Protein AF-A0A968MMK9-F1 (afdb_monomer)

Structure (mmCIF, N/CA/C/O backbone):
data_AF-A0A968MMK9-F1
#
_entry.id   AF-A0A968MMK9-F1
#
loop_
_atom_site.group_PDB
_atom_site.id
_atom_site.type_symbol
_atom_site.label_atom_id
_atom_site.label_alt_id
_atom_site.label_comp_id
_atom_site.label_asym_id
_atom_site.label_entity_id
_atom_site.label_seq_id
_atom_site.pdbx_PDB_ins_code
_atom_site.Cartn_x
_atom_site.Cartn_y
_atom_site.Cartn_z
_atom_site.occupancy
_atom_site.B_iso_or_equiv
_atom_site.auth_seq_id
_atom_site.auth_comp_id
_atom_site.auth_asym_id
_atom_site.auth_atom_id
_atom_site.pdbx_PDB_model_num
ATOM 1 N N . ARG A 1 1 ? 10.944 -7.196 6.513 1.00 43.94 1 ARG A N 1
ATOM 2 C CA . ARG A 1 1 ? 10.781 -7.171 7.991 1.00 43.9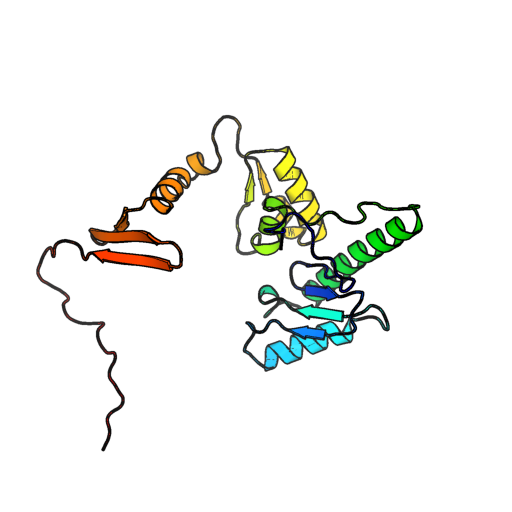4 1 ARG A CA 1
ATOM 3 C C . ARG A 1 1 ? 12.040 -6.543 8.563 1.00 43.94 1 ARG A C 1
ATOM 5 O O . ARG A 1 1 ? 13.108 -7.020 8.197 1.00 43.94 1 ARG A O 1
ATOM 12 N N . LYS A 1 2 ? 11.931 -5.497 9.395 1.00 45.50 2 LYS A N 1
ATOM 13 C CA . LYS A 1 2 ? 13.091 -5.010 10.159 1.00 45.50 2 LYS A CA 1
ATOM 14 C C . LYS A 1 2 ? 13.619 -6.164 11.031 1.00 45.50 2 LYS A C 1
ATOM 16 O O . LYS A 1 2 ? 12.795 -6.941 11.523 1.00 45.50 2 LYS A O 1
ATOM 21 N N . PRO A 1 3 ? 14.940 -6.347 11.157 1.00 43.75 3 PRO A N 1
ATOM 22 C CA . PRO A 1 3 ? 15.483 -7.462 11.920 1.00 43.75 3 PRO A CA 1
ATOM 23 C C . PRO A 1 3 ? 15.120 -7.353 13.406 1.00 43.75 3 PRO A C 1
ATOM 25 O O . PRO A 1 3 ? 15.269 -6.292 13.999 1.00 43.75 3 PRO A O 1
ATOM 28 N N . LEU A 1 4 ? 14.693 -8.468 14.004 1.00 54.53 4 LEU A N 1
ATOM 29 C CA . LEU A 1 4 ? 14.630 -8.673 15.463 1.00 54.53 4 LEU A CA 1
ATOM 30 C C . LEU A 1 4 ? 16.006 -9.079 16.045 1.00 54.53 4 LEU A C 1
ATOM 32 O O . LEU A 1 4 ? 16.121 -9.420 17.214 1.00 54.53 4 LEU A O 1
ATOM 36 N N . SER A 1 5 ? 17.050 -9.082 15.213 1.00 53.91 5 SER A N 1
ATOM 37 C CA . SER A 1 5 ? 18.424 -9.490 15.518 1.00 53.91 5 SER A CA 1
ATOM 38 C C . SER A 1 5 ? 19.385 -8.522 14.824 1.00 53.91 5 SER A C 1
ATOM 40 O O . SER A 1 5 ? 19.055 -7.977 13.779 1.00 53.91 5 SER A O 1
ATOM 42 N N . THR A 1 6 ? 20.579 -8.319 15.371 1.00 60.75 6 THR A N 1
ATOM 43 C CA . THR A 1 6 ? 21.629 -7.379 14.931 1.00 60.75 6 THR A CA 1
ATOM 44 C C . THR A 1 6 ? 22.151 -7.541 13.487 1.00 60.75 6 THR A C 1
ATOM 46 O O . THR A 1 6 ? 23.068 -6.822 13.103 1.00 60.75 6 THR A O 1
ATOM 49 N N . SER A 1 7 ? 21.581 -8.424 12.655 1.00 70.19 7 SER A N 1
ATOM 50 C CA . SER A 1 7 ? 21.945 -8.589 11.237 1.00 70.19 7 SER A CA 1
ATOM 51 C C . SER A 1 7 ? 20.732 -8.523 10.299 1.00 70.19 7 SER A C 1
ATOM 53 O O . SER A 1 7 ? 19.678 -9.112 10.550 1.00 70.19 7 SER A O 1
ATOM 55 N N . ALA A 1 8 ? 20.877 -7.792 9.190 1.00 80.88 8 ALA A N 1
ATOM 56 C CA . ALA A 1 8 ? 19.843 -7.676 8.169 1.00 80.88 8 ALA A CA 1
ATOM 57 C C . ALA A 1 8 ? 19.839 -8.897 7.240 1.00 80.88 8 ALA A C 1
ATOM 59 O O . ALA A 1 8 ? 20.862 -9.265 6.667 1.00 80.88 8 ALA A O 1
ATOM 60 N N . ARG A 1 9 ? 18.666 -9.511 7.046 1.00 85.50 9 ARG A N 1
ATOM 61 C CA . ARG A 1 9 ? 18.476 -10.517 5.995 1.00 85.50 9 ARG A CA 1
ATOM 62 C C . ARG A 1 9 ? 18.358 -9.802 4.651 1.00 85.50 9 ARG A C 1
ATOM 64 O O . ARG A 1 9 ? 17.427 -9.021 4.464 1.00 85.50 9 ARG A O 1
ATOM 71 N N . VAL A 1 10 ? 19.265 -10.106 3.732 1.00 89.12 10 VAL A N 1
ATOM 72 C CA . VAL A 1 10 ? 19.302 -9.535 2.378 1.00 89.12 10 VAL A CA 1
ATOM 73 C C . VAL A 1 10 ? 18.772 -10.524 1.338 1.00 89.12 10 VAL A C 1
ATOM 75 O O . VAL A 1 10 ? 18.771 -11.736 1.561 1.00 89.12 10 VAL A O 1
ATOM 78 N N . THR A 1 11 ? 18.286 -10.010 0.208 1.00 92.00 11 THR A N 1
ATOM 79 C CA . THR A 1 11 ? 17.832 -10.810 -0.935 1.00 92.00 11 THR A CA 1
ATOM 80 C C . THR A 1 11 ? 18.064 -10.056 -2.242 1.00 92.00 11 THR A C 1
ATOM 82 O O . THR A 1 11 ? 17.931 -8.837 -2.275 1.00 92.00 11 THR A O 1
ATOM 85 N N . ASN A 1 12 ? 18.358 -10.794 -3.315 1.00 91.50 12 ASN A N 1
ATOM 86 C CA . ASN A 1 12 ? 18.434 -10.258 -4.680 1.00 91.50 12 ASN A CA 1
ATOM 87 C C . ASN A 1 12 ? 17.066 -10.303 -5.394 1.00 91.50 12 ASN A C 1
ATOM 89 O O . ASN A 1 12 ? 16.935 -9.868 -6.537 1.00 91.50 12 ASN A O 1
ATOM 93 N N . TYR A 1 13 ? 16.034 -10.836 -4.730 1.00 93.25 13 TYR A N 1
ATOM 94 C CA . TYR A 1 13 ? 14.652 -10.800 -5.200 1.00 93.25 13 TYR A CA 1
ATOM 95 C C . TYR A 1 13 ? 14.016 -9.476 -4.778 1.00 93.25 13 TYR A C 1
ATOM 97 O O . TYR A 1 13 ? 13.426 -9.366 -3.701 1.00 93.25 13 TYR A O 1
ATOM 105 N N . VAL A 1 14 ? 14.199 -8.452 -5.611 1.00 94.00 14 VAL A N 1
ATOM 106 C CA . VAL A 1 14 ? 13.707 -7.100 -5.342 1.00 94.00 14 VAL A CA 1
ATOM 107 C C . VAL A 1 14 ? 12.203 -7.060 -5.575 1.00 94.00 14 VAL A C 1
ATOM 109 O O . VAL A 1 14 ? 11.691 -7.614 -6.547 1.00 94.00 14 VAL A O 1
ATOM 112 N N . THR A 1 15 ? 11.489 -6.384 -4.676 1.00 95.25 15 THR A N 1
ATOM 113 C CA . THR A 1 15 ? 10.052 -6.145 -4.807 1.00 95.25 15 THR A CA 1
ATOM 114 C C . THR A 1 15 ? 9.761 -4.671 -4.581 1.00 95.25 15 THR A C 1
ATOM 116 O O . THR A 1 15 ? 10.127 -4.142 -3.530 1.00 95.25 15 THR A O 1
ATOM 119 N N . LEU A 1 16 ? 9.064 -4.032 -5.517 1.00 94.31 16 LEU A N 1
ATOM 120 C CA . LEU A 1 16 ? 8.651 -2.636 -5.421 1.00 94.31 16 LEU A CA 1
ATOM 121 C C . LEU A 1 16 ? 7.128 -2.554 -5.265 1.00 94.31 16 LEU A C 1
ATOM 123 O O . LEU A 1 16 ? 6.390 -2.804 -6.222 1.00 94.31 16 LEU A O 1
ATOM 127 N N . PRO A 1 17 ? 6.624 -2.268 -4.053 1.00 92.12 17 PRO A N 1
ATOM 128 C CA . PRO A 1 17 ? 5.192 -2.184 -3.816 1.00 92.12 17 PRO A CA 1
ATOM 129 C C . PRO A 1 17 ? 4.621 -0.861 -4.345 1.00 92.12 17 PRO A C 1
ATOM 131 O O . PRO A 1 17 ? 4.795 0.194 -3.729 1.00 92.12 17 PRO A O 1
ATOM 134 N N . GLY A 1 18 ? 3.886 -0.945 -5.451 1.00 90.75 18 GLY A N 1
ATOM 135 C CA . GLY A 1 18 ? 2.946 0.079 -5.898 1.00 90.75 18 GLY A CA 1
ATOM 136 C C . GLY A 1 18 ? 1.658 0.038 -5.084 1.00 90.75 18 GLY A C 1
ATOM 137 O O . GLY A 1 18 ? 1.533 -0.705 -4.100 1.00 90.75 18 GLY A O 1
ATOM 138 N N . ARG A 1 19 ? 0.679 0.851 -5.469 1.00 89.19 19 ARG A N 1
ATOM 139 C CA . ARG A 1 19 ? -0.609 0.902 -4.773 1.00 89.19 19 ARG A CA 1
ATOM 140 C C . ARG A 1 19 ? -1.481 -0.311 -5.091 1.00 89.19 19 ARG A C 1
ATOM 142 O O . ARG A 1 19 ? -2.026 -0.932 -4.180 1.00 89.19 19 ARG A O 1
ATOM 149 N N . PHE A 1 20 ? -1.570 -0.671 -6.363 1.00 92.88 20 PHE A N 1
ATOM 150 C CA . PHE A 1 20 ? -2.415 -1.739 -6.889 1.00 92.88 20 PHE A CA 1
ATOM 151 C C . PHE A 1 20 ? -1.600 -2.953 -7.323 1.00 92.88 20 PHE A C 1
ATOM 153 O O . PHE A 1 20 ? -2.094 -4.078 -7.230 1.00 92.88 20 PHE A O 1
ATOM 160 N N . VAL A 1 21 ? -0.344 -2.758 -7.724 1.00 95.75 21 VAL A N 1
ATOM 161 C CA . VAL A 1 21 ? 0.560 -3.842 -8.123 1.00 95.75 21 VAL A CA 1
ATOM 162 C C . VAL A 1 21 ? 1.819 -3.889 -7.258 1.00 95.75 21 VAL A C 1
ATOM 164 O O . VAL A 1 21 ? 2.211 -2.916 -6.623 1.00 95.75 21 VAL A O 1
ATOM 167 N N . VAL A 1 22 ? 2.468 -5.047 -7.209 1.00 96.81 22 VAL A N 1
ATOM 168 C CA . VAL A 1 22 ? 3.840 -5.200 -6.709 1.00 96.81 22 VAL A CA 1
ATOM 169 C C . VAL A 1 22 ? 4.709 -5.595 -7.886 1.00 96.81 22 VAL A C 1
ATOM 171 O O . VAL A 1 22 ? 4.454 -6.630 -8.497 1.00 96.81 22 VAL A O 1
ATOM 174 N N . TYR A 1 23 ? 5.722 -4.794 -8.189 1.00 97.62 23 TYR A N 1
ATOM 175 C CA . TYR A 1 23 ? 6.664 -5.069 -9.265 1.00 97.62 23 TYR A CA 1
ATOM 176 C C . TYR A 1 23 ? 7.831 -5.924 -8.774 1.00 97.62 23 TYR A C 1
ATOM 178 O O . TYR A 1 23 ? 8.323 -5.751 -7.657 1.00 97.62 23 TYR A O 1
ATOM 186 N N . LEU A 1 24 ? 8.234 -6.878 -9.605 1.00 97.62 24 LEU A N 1
ATOM 187 C CA . LEU A 1 24 ? 9.258 -7.882 -9.356 1.00 97.62 24 LEU A CA 1
ATOM 188 C C . LEU A 1 24 ? 10.306 -7.809 -10.481 1.00 97.62 24 LEU A C 1
ATOM 190 O O . LEU A 1 24 ? 10.321 -8.682 -11.350 1.00 97.62 24 LEU A O 1
ATOM 194 N N . PRO A 1 25 ? 11.176 -6.786 -10.504 1.00 96.38 25 PRO A N 1
ATOM 195 C CA . PRO A 1 25 ? 12.098 -6.573 -11.624 1.00 96.38 25 PRO A CA 1
ATOM 196 C C . PRO A 1 25 ? 13.093 -7.726 -11.815 1.00 96.38 25 PRO A C 1
ATOM 198 O O . PRO A 1 25 ? 13.518 -8.014 -12.926 1.00 96.38 25 PRO A O 1
ATOM 201 N N . THR A 1 26 ? 13.444 -8.439 -10.739 1.00 94.81 26 THR A N 1
ATOM 202 C CA . THR A 1 26 ? 14.404 -9.555 -10.789 1.00 94.81 26 THR A CA 1
ATOM 203 C C . THR A 1 26 ? 13.743 -10.934 -10.855 1.00 94.81 26 THR A C 1
ATOM 205 O O . THR A 1 26 ? 14.423 -11.955 -10.730 1.00 94.81 26 THR A O 1
ATOM 208 N N . MET A 1 27 ? 12.418 -10.999 -11.034 1.00 94.94 27 MET A N 1
ATOM 209 C CA . MET A 1 27 ? 11.683 -12.261 -11.141 1.00 94.94 27 MET A CA 1
ATOM 210 C C . MET A 1 27 ? 10.632 -12.205 -12.245 1.00 94.94 27 MET A C 1
ATOM 212 O O . MET A 1 27 ? 9.659 -11.462 -12.161 1.00 94.94 27 MET A O 1
ATOM 216 N N . ASP A 1 28 ? 10.756 -13.093 -13.226 1.00 94.00 28 ASP A N 1
ATOM 217 C CA . ASP A 1 28 ? 9.725 -13.305 -14.237 1.00 94.00 28 ASP A CA 1
ATOM 218 C C . ASP A 1 28 ? 8.541 -14.083 -13.631 1.00 94.00 28 ASP A C 1
ATOM 220 O O . ASP A 1 28 ? 8.491 -15.315 -13.631 1.00 94.00 28 ASP A O 1
ATOM 224 N N . ARG A 1 29 ? 7.603 -13.351 -13.020 1.00 94.00 29 ARG A N 1
ATOM 225 C CA . ARG A 1 29 ? 6.400 -13.933 -12.419 1.00 94.00 29 ARG A CA 1
ATOM 226 C C . ARG A 1 29 ? 5.224 -12.970 -12.431 1.00 94.00 29 ARG A C 1
ATOM 228 O O . ARG A 1 29 ? 5.285 -11.916 -11.807 1.00 94.00 29 ARG A O 1
ATOM 235 N N . VAL A 1 30 ? 4.104 -13.405 -13.003 1.00 96.69 30 VAL A N 1
ATOM 236 C CA . VAL A 1 30 ? 2.813 -12.722 -12.850 1.00 96.69 30 VAL A CA 1
ATOM 237 C C . VAL A 1 30 ? 1.927 -13.449 -11.841 1.00 96.69 30 VAL A C 1
ATOM 239 O O . VAL A 1 30 ? 1.870 -14.682 -11.805 1.00 96.69 30 VAL A O 1
ATOM 242 N N . GLY A 1 31 ? 1.260 -12.695 -10.967 1.00 96.69 31 GLY A N 1
ATOM 243 C CA . GLY A 1 31 ? 0.412 -13.251 -9.919 1.00 96.69 31 GLY A CA 1
ATOM 244 C C . GLY A 1 31 ? -0.730 -12.338 -9.487 1.00 96.69 31 GLY A C 1
ATOM 245 O O . GLY A 1 31 ? -0.758 -11.148 -9.769 1.00 96.69 31 GLY A O 1
ATOM 246 N N . VAL A 1 32 ? -1.670 -12.913 -8.740 1.00 98.00 32 VAL A N 1
ATOM 247 C CA . VAL A 1 32 ? -2.802 -12.195 -8.141 1.00 98.00 32 VAL A CA 1
ATOM 248 C C . VAL A 1 32 ? -2.902 -12.577 -6.669 1.00 98.00 32 VAL A C 1
ATOM 250 O O . VAL A 1 32 ? -2.780 -13.761 -6.324 1.00 98.00 32 VAL A O 1
ATOM 253 N N . SER A 1 33 ? -3.119 -11.581 -5.803 1.00 96.94 33 SER A N 1
ATOM 254 C CA . SER A 1 33 ? -3.313 -11.732 -4.357 1.00 96.94 33 SER A CA 1
ATOM 255 C C . SER A 1 33 ? -4.236 -12.903 -4.038 1.00 96.94 33 SER A C 1
ATOM 257 O O . SER A 1 33 ? -5.309 -13.038 -4.621 1.00 96.94 33 SER A O 1
ATOM 259 N N . ARG A 1 34 ? -3.853 -13.745 -3.074 1.00 95.88 34 ARG A N 1
ATOM 260 C CA . ARG A 1 34 ? -4.679 -14.886 -2.634 1.00 95.88 34 ARG A CA 1
ATOM 261 C C . ARG A 1 34 ? -6.007 -14.462 -1.998 1.00 95.88 34 ARG A C 1
ATOM 263 O O . ARG A 1 34 ? -6.895 -15.288 -1.878 1.00 95.88 34 ARG A O 1
ATOM 270 N N . LYS A 1 35 ? -6.129 -13.195 -1.585 1.00 95.56 35 LYS A N 1
ATOM 271 C CA . LYS A 1 35 ? -7.368 -12.642 -1.019 1.00 95.56 35 LYS A CA 1
ATOM 272 C C . LYS A 1 35 ? -8.439 -12.356 -2.081 1.00 95.56 35 LYS A C 1
ATOM 274 O O . LYS A 1 35 ? -9.584 -12.156 -1.710 1.00 95.56 35 LYS A O 1
ATOM 279 N N . ILE A 1 36 ? -8.077 -12.308 -3.366 1.00 95.50 36 ILE A N 1
ATOM 280 C CA . ILE A 1 36 ? -9.046 -12.211 -4.464 1.00 95.50 36 ILE A CA 1
ATOM 281 C C . ILE A 1 36 ? -9.472 -13.641 -4.792 1.00 95.50 36 ILE A C 1
ATOM 283 O O . ILE A 1 36 ? -8.673 -14.397 -5.344 1.00 95.50 36 ILE A O 1
ATOM 287 N N . THR A 1 37 ? -10.677 -14.032 -4.387 1.00 95.94 37 THR A N 1
ATOM 288 C CA . THR A 1 37 ? -11.188 -15.406 -4.533 1.00 95.94 37 THR A CA 1
ATOM 289 C C . THR A 1 37 ? -11.998 -15.622 -5.806 1.00 95.94 37 THR A C 1
ATOM 291 O O . THR A 1 37 ? -12.123 -16.763 -6.236 1.00 95.94 37 THR A O 1
ATOM 294 N N . ASP A 1 38 ? -12.522 -14.554 -6.412 1.00 97.50 38 ASP A N 1
ATOM 295 C CA . ASP A 1 38 ? -13.260 -14.640 -7.672 1.00 97.50 38 ASP A CA 1
ATOM 296 C C . ASP A 1 38 ? -12.328 -14.985 -8.841 1.00 97.50 38 ASP A C 1
ATOM 298 O O . ASP A 1 38 ? -11.414 -14.229 -9.171 1.00 97.50 38 ASP A O 1
ATOM 302 N N . GLU A 1 39 ? -12.557 -16.135 -9.472 1.00 97.19 39 GLU A N 1
ATOM 303 C CA . GLU A 1 39 ? -11.680 -16.659 -10.521 1.00 97.19 39 GLU A CA 1
ATOM 304 C C . GLU A 1 39 ? -11.757 -15.833 -11.812 1.00 97.19 39 GLU A C 1
ATOM 306 O O . GLU A 1 39 ? -10.746 -15.674 -12.501 1.00 97.19 39 GLU A O 1
ATOM 311 N N . ALA A 1 40 ? -12.925 -15.255 -12.120 1.00 97.81 40 ALA A N 1
ATOM 312 C CA . ALA A 1 40 ? -13.085 -14.383 -13.280 1.00 97.81 40 ALA A CA 1
ATOM 313 C C . ALA A 1 40 ? -12.219 -13.125 -13.133 1.00 97.81 40 ALA A C 1
ATOM 315 O O . ALA A 1 40 ? -11.447 -12.790 -14.035 1.00 97.81 40 ALA A O 1
ATOM 316 N N . GLU A 1 41 ? -12.266 -12.489 -11.963 1.00 97.62 41 GLU 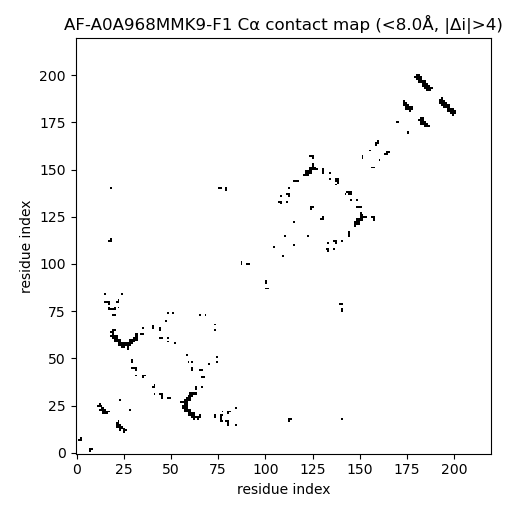A N 1
ATOM 317 C CA . GLU A 1 41 ? -11.430 -11.336 -11.660 1.00 97.62 41 GLU A CA 1
ATOM 318 C C . GLU A 1 41 ? -9.937 -11.681 -11.610 1.00 97.62 41 GLU A C 1
ATOM 320 O O . GLU A 1 41 ? -9.108 -10.939 -12.140 1.00 97.62 41 GLU A O 1
ATOM 325 N N . ARG A 1 42 ? -9.562 -12.833 -11.037 1.00 98.12 42 ARG A N 1
ATOM 326 C CA . ARG A 1 42 ? -8.163 -13.296 -11.054 1.00 98.12 42 ARG A CA 1
ATOM 327 C C . ARG A 1 42 ? -7.640 -13.441 -12.478 1.00 98.12 42 ARG A C 1
ATOM 329 O O . ARG A 1 42 ? -6.517 -13.015 -12.754 1.00 98.12 42 ARG A O 1
ATOM 336 N N . LYS A 1 43 ? -8.439 -14.032 -13.369 1.00 98.00 43 LYS A N 1
ATOM 337 C CA . LYS A 1 43 ? -8.092 -14.184 -14.781 1.00 98.00 43 LYS A CA 1
ATOM 338 C C . LYS A 1 43 ? -7.957 -12.821 -15.462 1.00 98.00 43 LYS A C 1
ATOM 340 O O . LYS A 1 43 ? -6.909 -12.569 -16.048 1.00 98.00 43 LYS A O 1
ATOM 345 N N . ARG A 1 44 ? -8.941 -11.926 -15.301 1.00 98.00 44 ARG A N 1
ATOM 346 C CA . ARG A 1 44 ? -8.921 -10.566 -15.870 1.00 98.00 44 ARG A CA 1
ATOM 347 C C . ARG A 1 44 ? -7.677 -9.787 -15.447 1.00 98.00 44 ARG A C 1
ATOM 349 O O . ARG A 1 44 ? -6.973 -9.234 -16.286 1.00 98.00 44 ARG A O 1
ATOM 356 N N . LEU A 1 45 ? -7.379 -9.759 -14.147 1.00 98.19 45 LEU A N 1
ATOM 357 C CA . LEU A 1 45 ? -6.211 -9.052 -13.619 1.00 98.19 45 LEU A CA 1
ATOM 358 C C . LEU A 1 45 ? -4.909 -9.639 -14.158 1.00 98.19 45 LEU A C 1
ATOM 360 O O . LEU A 1 45 ? -4.003 -8.892 -14.512 1.00 98.19 45 LEU A O 1
ATOM 364 N N . LYS A 1 46 ? -4.810 -10.969 -14.243 1.00 97.56 46 LYS A N 1
ATOM 365 C CA . LYS A 1 46 ? -3.635 -11.623 -14.817 1.00 97.56 46 LYS A CA 1
ATOM 366 C C . LYS A 1 46 ? -3.450 -11.256 -16.293 1.00 97.56 46 LYS A C 1
ATOM 368 O O . LYS A 1 46 ? -2.338 -10.915 -16.671 1.00 97.56 46 LYS A O 1
ATOM 373 N N . GLU A 1 47 ? -4.524 -11.267 -17.083 1.00 97.75 47 GLU A N 1
ATOM 374 C CA . GLU A 1 47 ? -4.504 -10.867 -18.496 1.00 97.75 47 GLU A CA 1
ATOM 375 C C . GLU A 1 47 ? -4.052 -9.413 -18.672 1.00 97.75 47 GLU A C 1
ATOM 377 O O . GLU A 1 47 ? -3.202 -9.150 -19.515 1.00 97.75 47 GLU A O 1
ATOM 382 N N . ILE A 1 48 ? -4.534 -8.489 -17.834 1.00 98.00 48 ILE A N 1
ATOM 383 C CA . ILE A 1 48 ? -4.087 -7.087 -17.840 1.00 98.00 48 ILE A CA 1
ATOM 384 C C . ILE A 1 48 ? -2.585 -6.989 -17.542 1.00 98.00 48 ILE A C 1
ATOM 386 O O . ILE A 1 48 ? -1.850 -6.322 -18.271 1.00 98.00 48 ILE A O 1
ATOM 390 N N . LEU A 1 49 ? -2.110 -7.661 -16.487 1.00 97.56 49 LEU A N 1
ATOM 391 C CA . LEU A 1 49 ? -0.693 -7.624 -16.117 1.00 97.56 49 LEU A CA 1
ATOM 392 C C . LEU A 1 49 ? 0.200 -8.227 -17.207 1.00 97.56 49 LEU A C 1
ATOM 394 O O . LEU A 1 49 ? 1.243 -7.656 -17.510 1.00 97.56 49 LEU A O 1
ATOM 398 N N . ASP A 1 50 ? -0.200 -9.359 -17.791 1.00 96.25 50 ASP A N 1
ATOM 399 C CA . ASP A 1 50 ? 0.545 -10.023 -18.863 1.00 96.25 50 ASP A CA 1
ATOM 400 C C . ASP A 1 50 ? 0.545 -9.182 -20.154 1.00 96.25 50 ASP A C 1
ATOM 402 O O . ASP A 1 50 ? 1.582 -9.072 -20.805 1.00 96.25 50 ASP A O 1
ATOM 406 N N . ALA A 1 51 ? -0.578 -8.543 -20.505 1.00 96.62 51 ALA A N 1
ATOM 407 C CA . ALA A 1 51 ? -0.707 -7.731 -21.718 1.00 96.62 51 ALA A CA 1
ATOM 408 C C . ALA A 1 51 ? 0.148 -6.455 -21.688 1.00 96.62 51 ALA A C 1
ATOM 410 O O . ALA A 1 51 ? 0.670 -6.038 -22.721 1.00 96.62 51 ALA A O 1
ATOM 411 N N . HIS A 1 52 ? 0.299 -5.840 -20.513 1.00 96.62 52 HIS A N 1
ATOM 412 C CA . HIS A 1 52 ? 1.047 -4.586 -20.352 1.00 96.62 52 HIS A CA 1
ATOM 413 C C . HIS A 1 52 ? 2.482 -4.779 -19.890 1.00 96.62 52 HIS A C 1
ATOM 415 O O . HIS A 1 52 ? 3.228 -3.803 -19.779 1.00 96.62 52 HIS A O 1
ATOM 421 N N . ARG A 1 53 ? 2.887 -6.014 -19.602 1.00 94.06 53 ARG A N 1
ATOM 422 C CA . ARG A 1 53 ? 4.262 -6.342 -19.254 1.00 94.06 53 ARG A CA 1
ATOM 423 C C . ARG A 1 53 ? 5.162 -6.328 -20.489 1.00 94.06 53 ARG A C 1
ATOM 425 O O . ARG A 1 53 ? 4.859 -6.938 -21.510 1.00 94.06 53 ARG A O 1
ATOM 432 N N . ARG A 1 54 ? 6.324 -5.691 -20.376 1.00 93.69 54 ARG A N 1
ATOM 433 C CA . ARG A 1 54 ? 7.360 -5.663 -21.414 1.00 93.69 54 ARG A CA 1
ATOM 434 C C . ARG A 1 54 ? 8.210 -6.939 -21.368 1.00 93.69 54 ARG A C 1
ATOM 436 O O . ARG A 1 54 ? 8.479 -7.469 -20.287 1.00 93.69 54 ARG A O 1
ATOM 443 N N . PRO A 1 55 ? 8.680 -7.450 -22.518 1.00 91.19 55 PRO A N 1
ATOM 444 C CA . PRO A 1 55 ? 9.601 -8.580 -22.536 1.00 91.19 55 PRO A CA 1
ATOM 445 C C . PRO A 1 55 ? 10.862 -8.295 -21.708 1.00 91.19 55 PRO A C 1
ATOM 447 O O . PRO A 1 55 ? 11.510 -7.271 -21.900 1.00 91.19 55 PRO A O 1
ATOM 450 N N . GLY A 1 56 ? 11.213 -9.208 -20.800 1.00 88.88 56 GLY A N 1
ATOM 451 C CA . GLY A 1 56 ? 12.445 -9.128 -20.008 1.00 88.88 56 GLY A CA 1
ATOM 452 C C . GLY A 1 56 ? 12.427 -8.169 -18.812 1.00 88.88 56 GLY A C 1
ATOM 453 O O . GLY A 1 56 ? 13.420 -8.127 -18.098 1.00 88.88 56 GLY A O 1
ATOM 454 N N . GLU A 1 57 ? 11.332 -7.449 -18.539 1.00 92.94 57 GLU A N 1
ATOM 455 C CA . GLU A 1 57 ? 11.281 -6.497 -17.408 1.00 92.94 57 GLU A CA 1
ATOM 456 C C . GLU A 1 57 ? 10.987 -7.154 -16.043 1.00 92.94 57 GLU A C 1
ATOM 458 O O . GLU A 1 57 ? 10.935 -6.486 -15.019 1.00 92.94 57 GLU A O 1
ATOM 463 N N . GLY A 1 58 ? 10.763 -8.468 -16.000 1.00 95.50 58 GLY A N 1
ATOM 464 C CA . GLY A 1 58 ? 10.378 -9.176 -14.778 1.00 95.50 58 GLY A CA 1
ATOM 465 C C . GLY A 1 58 ? 8.867 -9.380 -14.674 1.00 95.50 58 GLY A C 1
ATOM 466 O O . GLY A 1 58 ? 8.225 -9.814 -15.632 1.00 95.50 58 GLY A O 1
ATOM 467 N N . GLY A 1 59 ? 8.291 -9.172 -13.491 1.00 97.19 59 GLY A N 1
ATOM 468 C CA . GLY A 1 59 ? 6.936 -9.626 -13.177 1.00 97.19 59 GLY A CA 1
ATOM 469 C C . GLY A 1 59 ? 6.127 -8.689 -12.288 1.00 97.19 59 GLY A C 1
ATOM 470 O O . GLY A 1 59 ? 6.655 -7.753 -11.700 1.00 97.19 59 GLY A O 1
ATOM 471 N N . PHE A 1 60 ? 4.828 -8.963 -12.162 1.00 98.19 60 PHE A N 1
ATOM 472 C CA . PHE A 1 60 ? 3.896 -8.155 -11.372 1.00 98.19 60 PHE A CA 1
ATOM 473 C C . PHE A 1 60 ? 2.949 -9.025 -10.548 1.00 98.19 60 PHE A C 1
ATOM 475 O O . PHE A 1 60 ? 2.503 -10.083 -10.986 1.00 98.19 60 PHE A O 1
ATOM 482 N N . ILE A 1 61 ? 2.581 -8.560 -9.356 1.00 98.06 61 ILE A N 1
ATOM 483 C CA . ILE A 1 61 ? 1.528 -9.172 -8.542 1.00 98.06 61 ILE A CA 1
ATOM 484 C C . ILE A 1 61 ? 0.410 -8.160 -8.300 1.00 98.06 61 ILE A C 1
ATOM 486 O O . ILE A 1 61 ? 0.647 -7.137 -7.664 1.00 98.06 61 ILE A O 1
ATOM 490 N N . ALA A 1 62 ? -0.820 -8.469 -8.715 1.00 97.69 62 ALA A N 1
ATOM 491 C CA . ALA A 1 62 ? -1.992 -7.661 -8.373 1.00 97.69 62 ALA A CA 1
ATOM 492 C C . ALA A 1 62 ? -2.324 -7.780 -6.873 1.00 97.69 62 ALA A C 1
ATOM 494 O O . ALA A 1 62 ? -2.470 -8.885 -6.333 1.00 97.69 62 ALA A O 1
ATOM 495 N N . ARG A 1 63 ? -2.457 -6.641 -6.185 1.00 95.38 63 ARG A N 1
ATOM 496 C CA . ARG A 1 63 ? -2.872 -6.535 -4.776 1.00 95.38 63 ARG A CA 1
ATOM 497 C C . ARG A 1 63 ? -4.392 -6.660 -4.657 1.00 95.38 63 ARG A C 1
ATOM 499 O O . ARG A 1 63 ? -5.117 -6.521 -5.629 1.00 95.38 63 ARG A O 1
ATOM 506 N N . THR A 1 64 ? -4.894 -6.901 -3.446 1.00 92.19 64 THR A N 1
ATOM 507 C CA . THR A 1 64 ? -6.342 -7.067 -3.200 1.00 92.19 64 THR A CA 1
ATOM 508 C C . THR A 1 64 ? -7.163 -5.845 -3.613 1.00 92.19 64 THR A C 1
ATOM 510 O O . THR A 1 64 ? -8.236 -6.003 -4.176 1.00 92.19 64 THR A O 1
ATOM 513 N N . VAL A 1 65 ? -6.628 -4.642 -3.391 1.00 88.75 65 VAL A N 1
ATOM 514 C CA . VAL A 1 65 ? -7.258 -3.361 -3.760 1.00 88.75 65 VAL A CA 1
ATOM 515 C C . VAL A 1 65 ? -7.334 -3.123 -5.274 1.00 88.75 65 VAL A C 1
ATOM 517 O O . VAL A 1 65 ? -7.906 -2.134 -5.701 1.00 88.75 65 VAL A O 1
ATOM 520 N N . CYS A 1 66 ? -6.745 -4.009 -6.082 1.00 89.69 66 CYS A N 1
ATOM 521 C CA . CYS A 1 66 ? -6.794 -3.955 -7.542 1.00 89.69 66 CYS A CA 1
ATOM 522 C C . CYS A 1 66 ? -8.125 -4.492 -8.108 1.00 89.69 66 CYS A C 1
ATOM 524 O O . CYS A 1 66 ? -8.469 -4.218 -9.256 1.00 89.69 66 CYS A O 1
ATOM 526 N N . ALA A 1 67 ? -8.872 -5.265 -7.309 1.00 91.44 67 ALA A N 1
ATOM 527 C CA . ALA A 1 67 ? -10.099 -5.915 -7.752 1.00 91.44 67 ALA A CA 1
ATOM 528 C C . ALA A 1 67 ? -11.164 -4.894 -8.188 1.00 91.44 67 ALA A C 1
ATOM 530 O O . ALA A 1 67 ? -11.432 -3.926 -7.481 1.00 91.44 67 ALA A O 1
ATOM 531 N N . GLY A 1 68 ? -11.771 -5.119 -9.352 1.00 92.06 68 GLY A N 1
ATOM 532 C CA . GLY A 1 68 ? -12.807 -4.262 -9.933 1.00 92.06 68 GLY A CA 1
ATOM 533 C C . GLY A 1 68 ? -12.298 -2.958 -10.555 1.00 92.06 68 GLY A C 1
ATOM 534 O O . GLY A 1 68 ? -13.090 -2.231 -11.152 1.00 92.06 68 GLY A O 1
ATOM 535 N N . LEU A 1 69 ? -10.998 -2.655 -10.470 1.00 91.69 69 LEU A N 1
ATOM 536 C CA . LEU A 1 69 ? -10.453 -1.434 -11.059 1.00 91.69 69 LEU A CA 1
ATOM 537 C C . LEU A 1 69 ? -10.372 -1.513 -12.583 1.00 91.69 69 LEU A C 1
ATOM 539 O O . LEU A 1 69 ? -10.117 -2.572 -13.175 1.00 91.69 69 LEU A O 1
ATOM 543 N N . ALA A 1 70 ? -10.533 -0.346 -13.206 1.00 93.38 70 ALA A N 1
ATOM 544 C CA . ALA A 1 70 ? -10.305 -0.161 -14.628 1.00 93.38 70 ALA A CA 1
ATOM 545 C C . ALA A 1 70 ? -8.840 -0.450 -14.987 1.00 93.38 70 ALA A C 1
ATOM 547 O O . ALA A 1 70 ? -7.918 -0.084 -14.258 1.00 93.38 70 ALA A O 1
ATOM 548 N N . GLU A 1 71 ? -8.630 -1.063 -16.150 1.00 95.88 71 GLU A N 1
ATOM 549 C CA . GLU A 1 71 ? -7.305 -1.405 -16.679 1.00 95.88 71 GLU A CA 1
ATOM 550 C C . GLU A 1 71 ? -6.347 -0.207 -16.693 1.00 95.88 71 GLU A C 1
ATOM 552 O O . GLU A 1 71 ? -5.208 -0.322 -16.249 1.00 95.88 71 GLU A O 1
ATOM 557 N N . SER A 1 72 ? -6.826 0.970 -17.102 1.00 92.75 72 SER A N 1
ATOM 558 C CA . SER A 1 72 ? -6.027 2.200 -17.163 1.00 92.75 72 SER A CA 1
ATOM 559 C C . SER A 1 72 ? -5.421 2.612 -15.816 1.00 92.75 72 SER A C 1
ATOM 561 O O . SER A 1 72 ? -4.309 3.137 -15.781 1.00 92.75 72 SER A O 1
ATOM 563 N N . ILE A 1 73 ? -6.119 2.356 -14.704 1.00 90.19 73 ILE A N 1
ATOM 564 C CA . ILE A 1 73 ? -5.633 2.650 -13.348 1.00 90.19 73 ILE A CA 1
ATOM 565 C C . ILE A 1 73 ? -4.503 1.683 -12.973 1.00 90.19 73 ILE A C 1
ATOM 567 O O . ILE A 1 73 ? -3.485 2.094 -12.417 1.00 90.19 73 ILE A O 1
ATOM 571 N N . ILE A 1 74 ? -4.662 0.405 -13.320 1.00 94.75 74 ILE A N 1
ATOM 572 C CA . ILE A 1 74 ? -3.675 -0.647 -13.050 1.00 94.75 74 ILE A CA 1
ATOM 573 C C . ILE A 1 74 ? -2.393 -0.374 -13.842 1.00 94.75 74 ILE A C 1
ATOM 575 O O . ILE A 1 74 ? -1.303 -0.394 -13.274 1.00 94.75 74 ILE A O 1
ATOM 579 N N . VAL A 1 75 ? -2.528 -0.056 -15.132 1.00 94.94 75 VAL A N 1
ATOM 580 C CA . VAL A 1 75 ? -1.401 0.252 -16.024 1.00 94.94 75 VAL A CA 1
ATOM 581 C C . VAL A 1 75 ? -0.639 1.486 -15.550 1.00 94.94 75 VAL A C 1
ATOM 583 O O . VAL A 1 75 ? 0.589 1.459 -15.504 1.00 94.94 75 VAL A O 1
ATOM 586 N N . ARG A 1 76 ? -1.341 2.536 -15.104 1.00 90.81 76 ARG A N 1
ATOM 587 C CA . ARG A 1 76 ? -0.696 3.728 -14.534 1.00 90.81 76 ARG A CA 1
ATOM 588 C C . ARG A 1 76 ? 0.184 3.386 -13.327 1.00 90.81 76 ARG A C 1
ATOM 590 O O . ARG A 1 76 ? 1.298 3.893 -13.226 1.00 90.81 76 ARG A O 1
ATOM 597 N N . ASP A 1 77 ? -0.286 2.523 -12.424 1.00 92.12 77 ASP A N 1
ATOM 598 C CA . ASP A 1 77 ? 0.511 2.096 -11.265 1.00 92.12 77 ASP A CA 1
ATOM 599 C C . ASP A 1 77 ? 1.679 1.182 -11.675 1.00 92.12 77 ASP A C 1
ATOM 601 O O . ASP A 1 77 ? 2.753 1.290 -11.086 1.00 92.12 77 ASP A O 1
ATOM 605 N N . MET A 1 78 ? 1.522 0.351 -12.719 1.00 95.56 78 MET A N 1
ATOM 606 C CA . MET A 1 78 ? 2.629 -0.414 -13.319 1.00 95.56 78 MET A CA 1
ATOM 607 C C . MET A 1 78 ? 3.720 0.511 -13.873 1.00 95.56 78 MET A C 1
ATOM 609 O O . MET A 1 78 ? 4.900 0.296 -13.604 1.00 95.56 78 MET A O 1
ATOM 613 N N . ASP A 1 79 ? 3.346 1.558 -14.606 1.00 93.62 79 ASP A N 1
ATOM 614 C CA . ASP A 1 79 ? 4.299 2.526 -15.155 1.00 93.62 79 ASP A CA 1
ATOM 615 C C . ASP A 1 79 ? 5.005 3.331 -14.064 1.00 93.62 79 ASP A C 1
ATOM 617 O O . ASP A 1 79 ? 6.209 3.570 -14.160 1.00 93.62 79 ASP A O 1
ATOM 621 N N . PHE A 1 80 ? 4.298 3.673 -12.986 1.00 90.94 80 PHE A N 1
ATOM 622 C CA . PHE A 1 80 ? 4.911 4.315 -11.828 1.00 90.94 80 PHE A CA 1
ATOM 623 C C . PHE A 1 80 ? 5.995 3.431 -11.188 1.00 90.94 80 PHE A C 1
ATOM 625 O O . PHE A 1 80 ? 7.124 3.869 -10.976 1.00 90.94 80 PHE A O 1
ATOM 632 N N . VAL A 1 81 ? 5.688 2.171 -10.857 1.00 93.44 81 VAL A N 1
ATOM 633 C CA . VAL A 1 81 ? 6.684 1.309 -10.190 1.00 93.44 81 VAL A CA 1
ATOM 634 C C . VAL A 1 81 ? 7.851 0.956 -11.111 1.00 93.44 81 VAL A C 1
ATOM 636 O O . VAL A 1 81 ? 8.962 0.748 -10.622 1.00 93.44 81 VAL A O 1
ATOM 639 N N . ARG A 1 82 ? 7.628 0.944 -12.433 1.00 94.81 82 ARG A N 1
ATOM 640 C CA . ARG A 1 82 ? 8.702 0.867 -13.429 1.00 94.81 82 ARG A CA 1
ATOM 641 C C . ARG A 1 82 ? 9.601 2.093 -13.378 1.00 94.81 82 ARG A C 1
ATOM 643 O O . 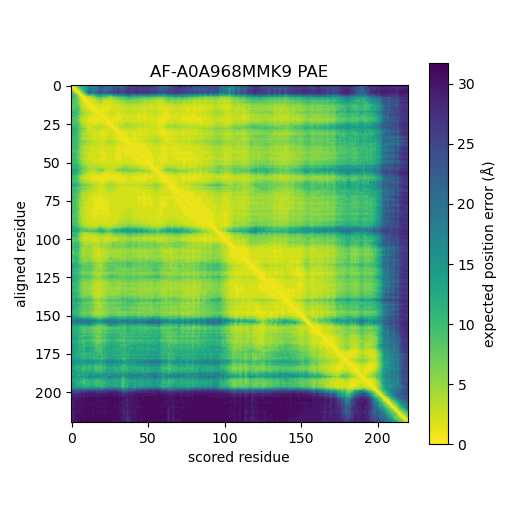ARG A 1 82 ? 10.809 1.912 -13.335 1.00 94.81 82 ARG A O 1
ATOM 650 N N . SER A 1 83 ? 9.046 3.308 -13.340 1.00 92.62 83 SER A N 1
ATOM 651 C CA . SER A 1 83 ? 9.869 4.523 -13.289 1.00 92.62 83 SER A CA 1
ATOM 652 C C . SER A 1 83 ? 10.738 4.555 -12.032 1.00 92.62 83 SER A C 1
ATOM 654 O O . SER A 1 83 ? 11.915 4.878 -12.111 1.00 92.62 83 SER A O 1
ATOM 656 N N . VAL A 1 84 ? 10.196 4.120 -10.888 1.00 92.44 84 VAL A N 1
ATOM 657 C CA . VAL A 1 84 ? 10.979 3.971 -9.649 1.00 92.44 84 VAL A CA 1
ATOM 658 C C . VAL A 1 84 ? 12.133 2.985 -9.830 1.00 92.44 84 VAL A C 1
ATOM 660 O O . VAL A 1 84 ? 13.222 3.220 -9.315 1.00 92.44 84 VAL A O 1
ATOM 663 N N . TRP A 1 85 ? 11.920 1.876 -10.541 1.00 95.44 85 TRP A N 1
ATOM 664 C CA . TRP A 1 85 ? 12.996 0.926 -10.819 1.00 95.44 85 TRP A CA 1
ATOM 665 C C . TRP A 1 85 ? 14.050 1.498 -11.764 1.00 95.44 85 TRP A C 1
ATOM 667 O O . TRP A 1 85 ? 15.235 1.346 -11.490 1.00 95.44 85 TRP A O 1
ATOM 677 N N . THR A 1 86 ? 13.632 2.203 -12.816 1.00 94.38 86 THR A N 1
ATOM 678 C CA . THR A 1 86 ? 14.550 2.898 -13.725 1.00 94.38 86 THR A CA 1
ATOM 679 C C . THR A 1 86 ? 15.432 3.888 -12.962 1.00 94.38 86 THR A C 1
ATOM 681 O O . THR A 1 86 ? 16.650 3.825 -13.093 1.00 94.38 86 THR A O 1
ATOM 684 N N . ASP A 1 87 ? 14.858 4.699 -12.066 1.00 92.81 87 ASP A N 1
ATOM 685 C CA . ASP A 1 87 ? 15.628 5.614 -11.209 1.00 92.81 87 ASP A CA 1
ATOM 686 C C . ASP A 1 87 ? 16.655 4.862 -10.336 1.00 92.81 87 ASP A C 1
ATOM 688 O O . ASP A 1 87 ? 17.762 5.346 -10.088 1.00 92.81 87 ASP A O 1
ATOM 692 N N . VAL A 1 88 ? 16.299 3.670 -9.843 1.00 94.56 88 VAL A N 1
ATOM 693 C CA . VAL A 1 88 ? 17.199 2.816 -9.051 1.00 94.56 88 VAL A CA 1
ATOM 694 C C . VAL A 1 88 ? 18.338 2.264 -9.901 1.00 94.56 88 VAL A C 1
ATOM 696 O O . VAL A 1 88 ? 19.483 2.289 -9.451 1.00 94.56 88 VAL A O 1
ATOM 699 N N . GLU A 1 89 ? 18.049 1.787 -11.111 1.00 94.50 89 GLU A N 1
ATOM 700 C CA . GLU A 1 89 ? 19.054 1.280 -12.049 1.00 94.50 89 GLU A CA 1
ATOM 701 C C . GLU A 1 89 ? 20.039 2.378 -12.463 1.00 94.50 89 GLU A C 1
ATOM 703 O O . GLU A 1 89 ? 21.250 2.158 -12.436 1.00 94.50 89 GLU A O 1
ATOM 708 N N . GLU A 1 90 ? 19.548 3.581 -12.760 1.00 94.44 90 GLU A N 1
ATOM 709 C CA . GLU A 1 90 ? 20.384 4.741 -13.091 1.00 94.44 90 GLU A CA 1
ATOM 710 C C . GLU A 1 90 ? 21.292 5.144 -11.918 1.00 94.44 90 GLU A C 1
ATOM 712 O O . GLU A 1 90 ? 22.495 5.374 -12.084 1.00 94.44 90 GLU A O 1
ATOM 717 N N . ARG A 1 91 ? 20.757 5.173 -10.690 1.00 93.50 91 ARG A N 1
ATOM 718 C CA . ARG A 1 91 ? 21.559 5.445 -9.484 1.00 93.50 91 ARG A CA 1
ATOM 719 C C . ARG A 1 91 ? 22.609 4.368 -9.232 1.00 93.50 91 ARG A C 1
ATOM 721 O O . ARG A 1 91 ? 23.721 4.698 -8.826 1.00 93.50 91 ARG A O 1
ATOM 728 N N . ALA A 1 92 ? 22.269 3.104 -9.481 1.00 93.44 92 ALA A N 1
ATOM 729 C CA . ALA A 1 92 ? 23.185 1.980 -9.321 1.00 93.44 92 ALA A CA 1
ATOM 730 C C . ALA A 1 92 ? 24.371 2.056 -10.292 1.00 93.44 92 ALA A C 1
ATOM 732 O O . ALA A 1 92 ? 25.476 1.672 -9.930 1.00 93.44 92 ALA A O 1
ATOM 733 N N . GLN A 1 93 ? 24.151 2.564 -11.508 1.00 93.50 93 GLN A N 1
ATOM 734 C CA . GLN A 1 93 ? 25.203 2.726 -12.518 1.00 93.50 93 GLN A CA 1
ATOM 735 C C . GLN A 1 93 ? 26.128 3.920 -12.249 1.00 93.50 93 GLN A C 1
ATOM 737 O O . GLN A 1 93 ? 27.245 3.951 -12.756 1.00 93.50 93 GLN A O 1
ATOM 742 N N . THR A 1 94 ? 25.670 4.913 -11.484 1.00 91.69 94 THR A N 1
ATOM 743 C CA . THR A 1 94 ? 26.393 6.177 -11.257 1.00 91.69 94 THR A CA 1
ATOM 744 C C . THR A 1 94 ? 27.202 6.219 -9.961 1.00 91.69 94 THR A C 1
ATOM 746 O O . THR A 1 94 ? 27.984 7.149 -9.776 1.00 91.69 94 THR A O 1
ATOM 749 N N . HIS A 1 95 ? 27.034 5.243 -9.065 1.00 88.44 95 HIS A N 1
ATOM 750 C CA . HIS A 1 95 ? 27.746 5.185 -7.789 1.00 88.44 95 HIS A CA 1
ATOM 751 C C . HIS A 1 95 ? 28.754 4.037 -7.753 1.00 88.44 95 HIS A C 1
ATOM 753 O O . HIS A 1 95 ? 28.403 2.881 -7.974 1.00 88.44 95 HIS A O 1
ATOM 759 N N . ASP A 1 96 ? 29.988 4.353 -7.360 1.00 86.81 96 ASP A N 1
ATOM 760 C CA . ASP A 1 96 ? 31.000 3.355 -7.029 1.00 86.81 96 ASP A CA 1
ATOM 761 C C . ASP A 1 96 ? 30.911 2.982 -5.539 1.00 86.81 96 ASP A C 1
ATOM 763 O O . ASP A 1 96 ? 31.134 3.808 -4.653 1.00 86.81 96 ASP A O 1
ATOM 767 N N . GLY A 1 97 ? 30.611 1.713 -5.250 1.00 91.31 97 GLY A N 1
ATOM 768 C CA . GLY A 1 97 ? 30.571 1.168 -3.888 1.00 91.31 97 GLY A CA 1
ATOM 769 C C . GLY A 1 97 ? 29.188 1.190 -3.212 1.00 91.31 97 GLY A C 1
ATOM 770 O O . GLY A 1 97 ? 28.168 1.401 -3.866 1.00 91.31 97 GLY A O 1
ATOM 771 N N . PRO A 1 98 ? 29.116 0.888 -1.899 1.00 91.44 98 PRO A N 1
ATOM 772 C CA . PRO A 1 98 ? 27.845 0.776 -1.183 1.00 91.44 98 PRO A CA 1
ATOM 773 C C . PRO A 1 98 ? 27.099 2.115 -1.106 1.00 91.44 98 PRO A C 1
ATOM 775 O O . PRO A 1 98 ? 27.602 3.073 -0.522 1.00 91.44 98 PRO A O 1
ATOM 778 N N . ALA A 1 99 ? 25.872 2.158 -1.630 1.00 92.38 99 ALA A N 1
ATOM 779 C CA . ALA A 1 99 ? 25.018 3.344 -1.616 1.00 92.38 99 ALA A CA 1
ATOM 780 C C . ALA A 1 99 ? 23.545 2.990 -1.348 1.00 92.38 99 ALA A C 1
ATOM 782 O O . ALA A 1 99 ? 23.076 1.897 -1.677 1.00 92.38 99 ALA A O 1
ATOM 783 N N . LEU A 1 100 ? 22.799 3.932 -0.760 1.00 92.12 100 LEU A N 1
ATOM 784 C CA . LEU A 1 100 ? 21.343 3.840 -0.635 1.00 92.12 100 LEU A CA 1
ATOM 785 C C . LEU A 1 100 ? 20.700 4.247 -1.967 1.00 92.12 100 LEU A C 1
ATOM 787 O O . LEU A 1 100 ? 20.650 5.427 -2.299 1.00 92.12 100 LEU A O 1
ATOM 791 N N . LEU A 1 101 ? 20.198 3.271 -2.723 1.00 93.38 101 LEU A N 1
ATOM 792 C CA . LEU A 1 101 ? 19.591 3.520 -4.038 1.00 93.38 101 LEU A CA 1
ATOM 793 C C . LEU A 1 101 ? 18.112 3.912 -3.940 1.00 93.38 101 LEU A C 1
ATOM 795 O O . LEU A 1 101 ? 17.639 4.796 -4.659 1.00 93.38 101 LEU A O 1
ATOM 799 N N . LEU A 1 102 ?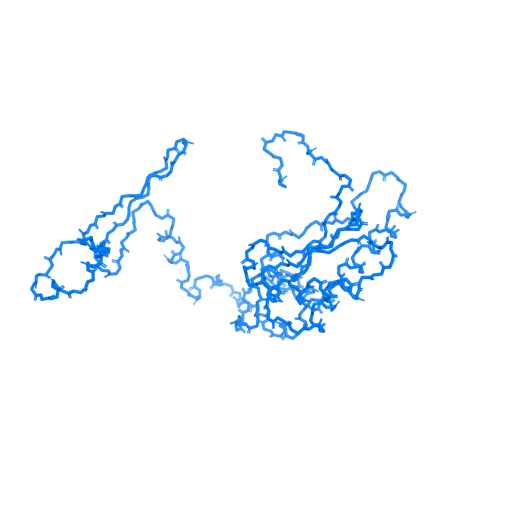 17.399 3.267 -3.015 1.00 91.06 102 LEU A N 1
ATOM 800 C CA . LEU A 1 102 ? 15.986 3.482 -2.742 1.00 91.06 102 LEU A CA 1
ATOM 801 C C . LEU A 1 102 ? 15.729 3.373 -1.244 1.00 91.06 102 LEU A C 1
ATOM 803 O O . LEU A 1 102 ? 16.050 2.361 -0.621 1.00 91.06 102 LEU A O 1
ATOM 807 N N . GLU A 1 103 ? 15.103 4.400 -0.689 1.00 89.38 103 GLU A N 1
ATOM 808 C CA . GLU A 1 103 ? 14.550 4.357 0.656 1.00 89.38 103 GLU A CA 1
ATOM 809 C C . GLU A 1 103 ? 13.116 3.813 0.599 1.00 89.38 103 GLU A C 1
ATOM 811 O O . GLU A 1 103 ? 12.321 4.220 -0.252 1.00 89.38 103 GLU A O 1
ATOM 816 N N . ASP A 1 104 ? 12.784 2.859 1.473 1.00 86.81 104 ASP A N 1
ATOM 817 C CA . ASP A 1 104 ? 11.414 2.348 1.577 1.00 86.81 104 ASP A CA 1
ATOM 818 C C . ASP A 1 104 ? 10.503 3.414 2.201 1.00 86.81 104 ASP A C 1
ATOM 820 O O . ASP A 1 104 ? 10.945 4.249 2.991 1.00 86.81 104 ASP A O 1
ATOM 824 N N . LEU A 1 105 ? 9.210 3.365 1.883 1.00 88.62 105 LEU A N 1
ATOM 825 C CA . LEU A 1 105 ? 8.247 4.296 2.459 1.00 88.62 105 LEU A CA 1
ATOM 826 C C . LEU A 1 105 ? 8.188 4.103 3.979 1.00 88.62 105 LEU A C 1
ATOM 828 O O . LEU A 1 105 ? 7.996 2.979 4.471 1.00 88.62 105 LEU A O 1
ATOM 832 N N . ASP A 1 106 ? 8.303 5.201 4.720 1.00 91.44 106 ASP A N 1
ATOM 833 C CA . ASP A 1 106 ? 8.038 5.203 6.155 1.00 91.44 106 ASP A CA 1
ATOM 834 C C . ASP A 1 106 ? 6.563 4.874 6.455 1.00 91.44 106 ASP A C 1
ATOM 836 O O . ASP A 1 106 ? 5.751 4.619 5.560 1.00 91.44 106 ASP A O 1
AT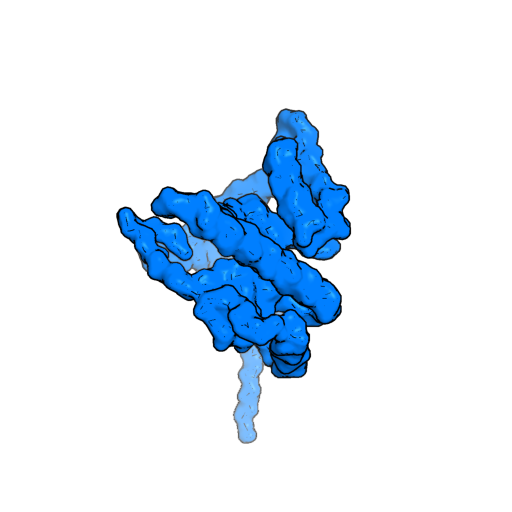OM 840 N N . LEU A 1 107 ? 6.208 4.809 7.740 1.00 92.25 107 LEU A N 1
ATOM 841 C CA . LEU A 1 107 ? 4.851 4.453 8.152 1.00 92.25 107 LEU A CA 1
ATOM 842 C C . LEU A 1 107 ? 3.803 5.415 7.577 1.00 92.25 107 LEU A C 1
ATOM 844 O O . LEU A 1 107 ? 2.756 4.952 7.128 1.00 92.25 107 LEU A O 1
ATOM 848 N N . VAL A 1 108 ? 4.083 6.718 7.564 1.00 93.31 108 VAL A N 1
ATOM 849 C CA . VAL A 1 108 ? 3.145 7.758 7.125 1.00 93.31 108 VAL A CA 1
ATOM 850 C C . VAL A 1 108 ? 2.887 7.619 5.630 1.00 93.31 108 VAL A C 1
ATOM 852 O O . VAL A 1 108 ? 1.745 7.442 5.202 1.00 93.31 108 VAL A O 1
ATOM 855 N N . LEU A 1 109 ? 3.953 7.581 4.832 1.00 92.44 109 LEU A N 1
ATOM 856 C CA . LEU A 1 109 ? 3.871 7.445 3.381 1.00 92.44 109 LEU A CA 1
ATOM 857 C C . LEU A 1 109 ? 3.275 6.097 2.956 1.00 92.44 109 LEU A C 1
ATOM 859 O O . LEU A 1 109 ? 2.484 6.032 2.014 1.00 92.44 109 LEU A O 1
ATOM 863 N N . ARG A 1 110 ? 3.599 5.013 3.669 1.00 91.12 110 ARG A N 1
ATOM 864 C CA . ARG A 1 110 ? 3.001 3.691 3.431 1.00 91.12 110 ARG A CA 1
ATOM 865 C C . ARG A 1 110 ? 1.506 3.691 3.731 1.00 91.12 110 ARG A C 1
ATOM 867 O O . ARG A 1 110 ? 0.740 3.139 2.945 1.00 91.12 110 ARG A O 1
ATOM 874 N N . THR A 1 111 ? 1.102 4.324 4.830 1.00 92.19 111 THR A N 1
ATOM 875 C CA . THR A 1 111 ? -0.307 4.466 5.217 1.00 92.19 111 THR A CA 1
ATOM 876 C C . THR A 1 111 ? -1.063 5.285 4.180 1.00 92.19 111 THR A C 1
ATOM 878 O O . THR A 1 111 ? -2.115 4.849 3.724 1.00 92.19 111 THR A O 1
ATOM 881 N N . ALA A 1 112 ? -0.500 6.403 3.717 1.00 92.50 112 ALA A N 1
ATOM 882 C CA . ALA A 1 112 ? -1.089 7.188 2.638 1.00 92.50 112 ALA A CA 1
ATOM 883 C C . ALA A 1 112 ? -1.228 6.361 1.347 1.00 92.50 112 ALA A C 1
ATOM 885 O O . ALA A 1 112 ? -2.311 6.286 0.775 1.00 92.50 112 ALA A O 1
ATOM 886 N N . ARG A 1 113 ? -0.179 5.651 0.910 1.00 89.38 113 ARG A N 1
ATOM 887 C CA . ARG A 1 113 ? -0.253 4.800 -0.291 1.00 89.38 113 ARG A CA 1
ATOM 888 C C . ARG A 1 113 ? -1.319 3.708 -0.174 1.00 89.38 113 ARG A C 1
ATOM 890 O O . ARG A 1 113 ? -1.977 3.410 -1.168 1.00 89.38 113 ARG A O 1
ATOM 897 N N . ASP A 1 114 ? -1.450 3.082 0.993 1.00 86.38 114 ASP A N 1
ATOM 898 C CA . ASP A 1 114 ? -2.274 1.883 1.166 1.00 86.38 114 ASP A CA 1
ATOM 899 C C . ASP A 1 114 ? -3.723 2.179 1.588 1.00 86.38 114 ASP A C 1
ATOM 901 O O . ASP A 1 114 ? -4.606 1.415 1.204 1.00 86.38 114 ASP A O 1
ATOM 905 N N . LEU A 1 115 ? -3.975 3.253 2.348 1.00 88.31 115 LEU A N 1
ATOM 906 C CA . LEU A 1 115 ? -5.287 3.562 2.937 1.00 88.31 115 LEU A CA 1
ATOM 907 C C . LEU A 1 115 ? -5.939 4.839 2.397 1.00 88.31 115 LEU A C 1
ATOM 909 O O . LEU A 1 115 ? -7.133 5.021 2.597 1.00 88.31 115 LEU A O 1
ATOM 913 N N . PHE A 1 116 ? -5.199 5.743 1.743 1.00 90.88 116 PHE A N 1
ATOM 914 C CA . PHE A 1 116 ? -5.799 6.966 1.205 1.00 90.88 116 PHE A CA 1
ATOM 915 C C . PHE A 1 116 ? -6.450 6.675 -0.147 1.00 90.88 116 PHE A C 1
ATOM 917 O O . PHE A 1 116 ? -5.800 6.718 -1.192 1.00 90.88 116 PHE A O 1
ATOM 924 N N . THR A 1 117 ? -7.709 6.259 -0.113 1.00 84.62 117 THR A N 1
ATOM 925 C CA . THR A 1 117 ? -8.525 5.809 -1.250 1.00 84.62 117 THR A CA 1
ATOM 926 C C . THR A 1 117 ? -9.633 6.799 -1.602 1.00 84.62 117 THR A C 1
ATOM 928 O O . THR A 1 117 ? -9.802 7.817 -0.939 1.00 84.62 117 THR A O 1
ATOM 931 N N . GLU A 1 118 ? -10.329 6.574 -2.719 1.00 83.50 118 GLU A N 1
ATOM 932 C CA . GLU A 1 118 ? -11.354 7.505 -3.224 1.00 83.50 118 GLU A CA 1
ATOM 933 C C . GLU A 1 118 ? -12.551 7.671 -2.274 1.00 83.50 118 GLU A C 1
ATOM 935 O O . GLU A 1 118 ? -13.212 8.710 -2.300 1.00 83.50 118 GLU A O 1
ATOM 940 N N . ASP A 1 119 ? -12.798 6.685 -1.414 1.00 86.75 119 ASP A N 1
ATOM 941 C CA . ASP A 1 119 ? -13.757 6.709 -0.305 1.00 86.75 119 ASP A CA 1
ATOM 942 C C . ASP A 1 119 ? -13.286 7.562 0.886 1.00 86.75 119 ASP A C 1
ATOM 944 O O . ASP A 1 119 ? -14.093 7.934 1.740 1.00 86.75 119 ASP A O 1
ATOM 948 N N . VAL A 1 120 ? -12.006 7.942 0.936 1.00 91.81 120 VAL A N 1
ATOM 949 C CA . VAL A 1 120 ? -11.486 8.868 1.943 1.00 91.81 120 VAL A CA 1
ATOM 950 C C . VAL A 1 120 ? -11.763 10.304 1.510 1.00 91.81 120 VAL A C 1
ATOM 952 O O . VAL A 1 120 ? -11.191 10.826 0.550 1.00 91.81 120 VAL A O 1
ATOM 955 N N . ALA A 1 121 ? -12.643 10.970 2.257 1.00 93.44 121 ALA A N 1
ATOM 956 C CA . ALA A 1 121 ? -13.027 12.348 1.973 1.00 93.44 121 ALA A CA 1
ATOM 957 C C . ALA A 1 121 ? -11.860 13.333 2.150 1.00 93.44 121 ALA A C 1
ATOM 959 O O . ALA A 1 121 ? -11.704 14.237 1.334 1.00 93.44 121 ALA A O 1
ATOM 960 N N . ARG A 1 122 ? -11.062 13.174 3.216 1.00 94.31 122 ARG A N 1
ATOM 961 C CA . ARG A 1 122 ? -9.962 14.080 3.580 1.00 94.31 122 ARG A CA 1
ATOM 962 C C . ARG A 1 122 ? -8.846 13.350 4.317 1.00 94.31 122 ARG A C 1
ATOM 964 O O . ARG A 1 122 ? -9.128 12.473 5.131 1.00 94.31 122 ARG A O 1
ATOM 971 N N . LEU A 1 123 ? -7.605 13.765 4.074 1.00 95.00 123 LEU A N 1
ATOM 972 C CA . LEU A 1 123 ? -6.430 13.384 4.857 1.00 95.00 123 LEU A CA 1
ATOM 973 C C . LEU A 1 123 ? -5.948 14.623 5.607 1.00 95.00 123 LEU A C 1
ATOM 975 O O . LEU A 1 123 ? -5.487 15.575 4.987 1.00 95.00 123 LEU A O 1
ATOM 979 N N . VAL A 1 124 ? -6.071 14.608 6.932 1.00 94.06 124 VAL A N 1
ATOM 980 C CA . VAL A 1 124 ? -5.669 15.727 7.795 1.00 94.06 124 VAL A CA 1
ATOM 981 C C . VAL A 1 124 ? -4.326 15.405 8.440 1.00 94.06 124 VAL A C 1
ATOM 983 O O . VAL A 1 124 ? -4.187 14.357 9.070 1.00 94.06 124 VAL A O 1
ATOM 986 N N . CYS A 1 125 ? -3.355 16.303 8.297 1.00 93.50 125 CYS A N 1
ATOM 987 C CA . CYS A 1 125 ? -2.032 16.202 8.910 1.00 93.50 125 CYS A CA 1
ATOM 988 C C . CYS A 1 125 ? -1.745 17.473 9.718 1.00 93.50 125 CYS A C 1
ATOM 990 O O . CYS A 1 125 ? -2.054 18.572 9.271 1.00 93.50 125 CYS A O 1
ATOM 992 N N . ASP A 1 126 ? -1.220 17.342 10.929 1.00 91.50 126 ASP A N 1
ATOM 993 C CA . ASP A 1 126 ? -0.873 18.468 11.804 1.00 91.50 126 ASP A CA 1
ATOM 994 C C . ASP A 1 126 ? 0.542 19.017 11.569 1.00 91.50 126 ASP A C 1
ATOM 996 O O . ASP A 1 126 ? 0.853 20.109 12.045 1.00 91.50 126 ASP A O 1
ATOM 1000 N N . ASP A 1 127 ? 1.358 18.321 10.776 1.00 91.69 127 ASP A N 1
ATOM 1001 C CA . ASP A 1 127 ? 2.677 18.764 10.336 1.00 91.69 127 ASP A CA 1
ATOM 1002 C C . ASP A 1 127 ? 2.646 19.175 8.843 1.00 91.69 127 ASP A C 1
ATOM 1004 O O . ASP A 1 127 ? 2.388 18.337 7.969 1.00 91.69 127 ASP A O 1
ATOM 1008 N N . PRO A 1 128 ? 2.900 20.458 8.515 1.00 92.50 128 PRO A N 1
ATOM 1009 C CA . PRO A 1 128 ? 2.952 20.928 7.132 1.00 92.50 128 PRO A CA 1
ATOM 1010 C C . PRO A 1 128 ? 4.010 20.223 6.266 1.00 92.50 128 PRO A C 1
ATOM 1012 O O . PRO A 1 128 ? 3.759 19.973 5.085 1.00 92.50 128 PRO A O 1
ATOM 1015 N N . GLU A 1 129 ? 5.178 19.887 6.822 1.00 93.94 129 GLU A N 1
ATOM 1016 C CA . GLU A 1 129 ? 6.257 19.231 6.076 1.00 93.94 129 GLU A CA 1
ATOM 1017 C C . GLU A 1 129 ? 5.863 17.797 5.706 1.00 93.94 129 GLU A C 1
ATOM 1019 O O . GLU A 1 129 ? 6.061 17.362 4.564 1.00 93.94 129 GLU A O 1
ATOM 1024 N N . GLU A 1 130 ? 5.231 17.077 6.636 1.00 94.44 130 GLU A N 1
ATOM 1025 C CA . GLU A 1 130 ? 4.683 15.744 6.379 1.00 94.44 130 GLU A CA 1
ATOM 1026 C C . GLU A 1 130 ? 3.519 15.788 5.388 1.00 94.44 130 GLU A C 1
ATOM 1028 O O . GLU A 1 130 ? 3.471 14.973 4.461 1.00 94.44 130 GLU A O 1
ATOM 1033 N N . ALA A 1 131 ? 2.623 16.773 5.496 1.00 95.12 131 ALA A N 1
ATOM 1034 C CA . ALA A 1 131 ? 1.552 16.975 4.523 1.00 95.12 131 ALA A CA 1
ATOM 1035 C C . ALA A 1 131 ? 2.105 17.146 3.098 1.00 95.12 131 ALA A C 1
ATOM 1037 O O . ALA A 1 131 ? 1.585 16.548 2.150 1.00 95.12 131 ALA A O 1
ATOM 1038 N N . ASP A 1 132 ? 3.198 17.893 2.939 1.00 95.44 132 ASP A N 1
ATOM 1039 C CA . ASP A 1 132 ? 3.868 18.072 1.653 1.00 95.44 132 ASP A CA 1
ATOM 1040 C C . ASP A 1 132 ? 4.571 16.797 1.165 1.00 95.44 132 ASP A C 1
ATOM 1042 O O . ASP A 1 132 ? 4.526 16.485 -0.032 1.00 95.44 132 ASP A O 1
ATOM 1046 N N . ARG A 1 133 ? 5.195 16.017 2.062 1.00 94.69 133 ARG A N 1
ATOM 1047 C CA . ARG A 1 133 ? 5.759 14.692 1.727 1.00 94.69 133 ARG A CA 1
ATOM 1048 C C . ARG A 1 133 ? 4.670 13.753 1.208 1.00 94.69 133 ARG A C 1
ATOM 1050 O O . ARG A 1 133 ? 4.857 13.126 0.159 1.00 94.69 133 ARG A O 1
ATOM 1057 N N . ILE A 1 134 ? 3.523 13.705 1.886 1.00 95.31 134 ILE A N 1
ATOM 1058 C CA . ILE A 1 134 ? 2.352 12.923 1.475 1.00 95.31 134 ILE A CA 1
ATOM 1059 C C . ILE A 1 134 ? 1.830 13.427 0.129 1.00 95.31 134 ILE A C 1
ATOM 1061 O O . ILE A 1 134 ? 1.622 12.624 -0.779 1.00 95.31 134 ILE A O 1
ATOM 1065 N N . ARG A 1 135 ? 1.682 14.745 -0.054 1.00 95.62 135 ARG A N 1
ATOM 1066 C CA . ARG A 1 135 ? 1.200 15.343 -1.308 1.00 95.62 135 ARG A CA 1
ATOM 1067 C C . ARG A 1 135 ? 2.086 14.976 -2.492 1.00 95.62 135 ARG A C 1
ATOM 1069 O O . ARG A 1 135 ? 1.565 14.570 -3.527 1.00 95.62 135 ARG A O 1
ATOM 1076 N N . ARG A 1 136 ? 3.415 15.035 -2.344 1.00 92.38 136 ARG A N 1
ATOM 1077 C CA . ARG A 1 136 ? 4.360 14.607 -3.395 1.00 92.38 136 ARG A CA 1
ATOM 1078 C C . ARG A 1 136 ? 4.216 13.130 -3.747 1.00 92.38 136 ARG A C 1
ATOM 1080 O O . ARG A 1 136 ? 4.340 12.770 -4.914 1.00 92.38 136 ARG A O 1
ATOM 1087 N N . LEU A 1 137 ? 3.968 12.267 -2.763 1.00 89.38 137 LEU A N 1
ATOM 1088 C CA . LEU A 1 137 ? 3.685 10.858 -3.024 1.00 89.38 137 LEU A CA 1
ATOM 1089 C C . LEU A 1 137 ? 2.364 10.710 -3.790 1.00 89.38 137 LEU A C 1
ATOM 1091 O O . LEU A 1 137 ? 2.347 10.113 -4.862 1.00 89.38 137 LEU A O 1
ATOM 1095 N N . VAL A 1 138 ? 1.283 11.292 -3.272 1.00 91.00 138 VAL A N 1
ATOM 1096 C CA . VAL A 1 138 ? -0.070 11.172 -3.830 1.00 91.00 138 VAL A CA 1
ATOM 1097 C C . VAL A 1 138 ? -0.147 11.723 -5.252 1.00 91.00 138 VAL A C 1
ATOM 1099 O O . VAL A 1 138 ? -0.697 11.049 -6.113 1.00 91.00 138 VAL A O 1
ATOM 1102 N N . LEU A 1 139 ? 0.494 12.856 -5.550 1.00 90.56 139 LEU A N 1
ATOM 1103 C CA . LEU A 1 139 ? 0.554 13.417 -6.906 1.00 90.56 139 LEU A CA 1
ATOM 1104 C C . LEU A 1 139 ? 1.137 12.449 -7.945 1.00 90.56 139 LEU A C 1
ATOM 1106 O O . LEU A 1 139 ? 0.781 12.530 -9.117 1.00 90.56 139 LEU A O 1
ATOM 1110 N N . ARG A 1 140 ? 2.012 11.525 -7.530 1.00 80.81 140 ARG A N 1
ATOM 1111 C CA . ARG A 1 140 ? 2.601 10.525 -8.429 1.00 80.81 140 ARG A CA 1
ATOM 1112 C C . ARG A 1 140 ? 1.713 9.297 -8.644 1.00 80.81 140 ARG A C 1
ATOM 1114 O O . ARG A 1 140 ? 1.823 8.666 -9.688 1.00 80.81 140 ARG A O 1
ATOM 1121 N N . HIS A 1 141 ? 0.851 8.956 -7.684 1.00 77.50 141 HIS A N 1
ATOM 1122 C CA . HIS A 1 141 ? 0.071 7.709 -7.697 1.00 77.50 141 HIS A CA 1
ATOM 1123 C C . HIS A 1 141 ? -1.430 7.895 -7.949 1.00 77.50 141 HIS A C 1
ATOM 1125 O O . HIS A 1 141 ? -2.057 7.046 -8.574 1.00 77.50 141 HIS A O 1
ATOM 1131 N N . ALA A 1 142 ? -2.001 8.968 -7.411 1.00 80.69 142 ALA A N 1
ATOM 1132 C CA . ALA A 1 142 ? -3.429 9.264 -7.376 1.00 80.69 142 ALA A CA 1
ATOM 1133 C C . ALA A 1 142 ? -3.620 10.794 -7.308 1.00 80.69 142 ALA A C 1
ATOM 1135 O O . ALA A 1 142 ? -4.026 11.324 -6.268 1.00 80.69 142 ALA A O 1
ATOM 1136 N N . PRO A 1 143 ? -3.241 11.538 -8.366 1.00 86.31 143 PRO A N 1
ATOM 1137 C CA . PRO A 1 143 ? -3.258 13.002 -8.360 1.00 86.31 143 PRO A CA 1
ATOM 1138 C C . PRO A 1 143 ? -4.633 13.588 -8.014 1.00 86.31 143 PRO A C 1
ATOM 1140 O O . PRO A 1 143 ? -4.701 14.629 -7.370 1.00 86.31 143 PRO A O 1
ATOM 1143 N N . GLU A 1 144 ? -5.717 12.889 -8.348 1.00 86.69 144 GLU A N 1
ATOM 1144 C CA . GLU A 1 144 ? -7.095 13.238 -7.991 1.00 86.69 144 GLU A CA 1
ATOM 1145 C C . GLU A 1 144 ? -7.372 13.303 -6.476 1.00 86.69 144 GLU A C 1
ATOM 1147 O O . GLU A 1 144 ? -8.357 13.909 -6.053 1.00 86.69 144 GLU A O 1
ATOM 1152 N N . LEU A 1 145 ? -6.517 12.698 -5.644 1.00 90.69 145 LEU A N 1
ATOM 1153 C CA . LEU A 1 145 ? -6.633 12.737 -4.184 1.00 90.69 145 LEU A CA 1
ATOM 1154 C C . LEU A 1 145 ? -5.778 13.839 -3.548 1.00 90.69 145 LEU A C 1
ATOM 1156 O O . LEU A 1 145 ? -5.933 14.113 -2.358 1.00 90.69 145 LEU A O 1
ATOM 1160 N N . ALA A 1 146 ? -4.884 14.485 -4.303 1.00 93.81 146 ALA A N 1
ATOM 1161 C CA . ALA A 1 146 ? -3.938 15.450 -3.745 1.00 93.81 146 ALA A CA 1
ATOM 1162 C C . ALA A 1 146 ? -4.649 16.647 -3.091 1.00 93.81 146 ALA A C 1
ATOM 1164 O O . ALA A 1 146 ? -4.258 17.084 -2.008 1.00 93.81 146 ALA A O 1
ATOM 1165 N N . ASP A 1 147 ? -5.736 17.128 -3.694 1.00 94.50 147 ASP A N 1
ATOM 1166 C CA . ASP A 1 147 ? -6.503 18.276 -3.192 1.00 94.50 147 ASP A CA 1
ATOM 1167 C C . ASP A 1 147 ? -7.264 17.981 -1.890 1.00 94.50 147 ASP A C 1
ATOM 1169 O O . ASP A 1 147 ? -7.716 18.900 -1.215 1.00 94.50 147 ASP A O 1
ATOM 1173 N N . ARG A 1 148 ? -7.371 16.706 -1.494 1.00 96.06 148 ARG A N 1
ATOM 1174 C CA . ARG A 1 148 ? -8.025 16.279 -0.246 1.00 96.06 148 ARG A CA 1
ATOM 1175 C C . ARG A 1 148 ? -7.073 16.257 0.959 1.00 96.06 148 ARG A C 1
ATOM 1177 O O . ARG A 1 148 ? -7.489 15.871 2.053 1.00 96.06 148 ARG A O 1
ATOM 1184 N N . ILE A 1 149 ? -5.798 16.603 0.763 1.00 96.44 149 ILE A N 1
ATOM 1185 C CA . ILE A 1 149 ? -4.794 16.690 1.831 1.00 96.44 149 ILE A CA 1
ATOM 1186 C C . ILE A 1 149 ? -4.876 18.078 2.469 1.00 96.44 149 ILE A C 1
ATOM 1188 O O . ILE A 1 149 ? -4.592 19.084 1.811 1.00 96.44 149 ILE A O 1
ATOM 1192 N N . GLU A 1 150 ? -5.222 18.120 3.752 1.00 94.31 150 GLU A N 1
ATOM 1193 C CA . GLU A 1 150 ? -5.403 19.332 4.549 1.00 94.31 150 GLU A CA 1
ATOM 1194 C C . GLU A 1 150 ? -4.386 19.389 5.693 1.00 94.31 150 GLU A C 1
ATOM 1196 O O . GLU A 1 150 ? -4.084 18.377 6.330 1.00 94.31 150 GLU A O 1
ATOM 1201 N N . VAL A 1 151 ? -3.896 20.594 5.988 1.00 92.62 151 VAL A N 1
ATOM 1202 C CA . VAL A 1 151 ? -3.057 20.847 7.164 1.00 92.62 151 VAL A CA 1
ATOM 1203 C C . VAL A 1 151 ? -3.943 21.343 8.304 1.00 92.62 151 VAL A C 1
ATOM 1205 O O . VAL A 1 151 ? -4.686 22.316 8.144 1.00 92.62 151 VAL A O 1
ATOM 1208 N N . SER A 1 152 ? -3.887 20.673 9.455 1.00 88.00 152 SER A N 1
ATOM 1209 C CA . SER A 1 152 ? -4.614 21.097 10.650 1.00 88.00 152 SER A CA 1
ATOM 1210 C C . SER A 1 152 ? -4.051 22.432 11.165 1.00 88.00 152 SER A C 1
ATOM 1212 O O . SER A 1 152 ? -2.836 22.621 11.175 1.00 88.00 152 SER A O 1
ATOM 1214 N N . PRO A 1 153 ? -4.898 23.374 11.617 1.00 83.81 153 PRO A N 1
ATOM 1215 C CA . PRO A 1 153 ? -4.446 24.613 12.237 1.00 83.81 153 PRO A CA 1
ATOM 1216 C C . PRO A 1 153 ? -3.548 24.376 13.453 1.00 83.81 153 PRO A C 1
ATOM 1218 O O . PRO A 1 153 ? -3.767 23.451 14.234 1.00 83.81 153 PRO A O 1
ATOM 1221 N N . PHE A 1 154 ? -2.576 25.269 13.629 1.00 78.81 154 PHE A N 1
ATOM 1222 C CA . PHE A 1 154 ? -1.591 25.201 14.704 1.00 78.81 154 PHE A CA 1
ATOM 1223 C C . PHE A 1 154 ? -2.233 25.252 16.101 1.00 78.81 154 PHE A C 1
ATOM 1225 O O . PHE A 1 154 ? -3.196 25.986 16.330 1.00 78.81 154 PHE A O 1
ATOM 1232 N N . GLY A 1 155 ? -1.643 24.522 17.052 1.00 77.31 155 GLY A N 1
ATOM 1233 C CA . GLY A 1 155 ? -1.984 24.599 18.477 1.00 77.31 155 GLY A CA 1
ATOM 1234 C C . GLY A 1 155 ? -2.996 23.566 18.982 1.00 77.31 155 GLY A C 1
ATOM 1235 O O . GLY A 1 155 ? -3.290 23.570 20.173 1.00 77.31 155 GLY A O 1
ATOM 1236 N N . GLN A 1 156 ? -3.503 22.676 18.123 1.00 75.94 156 GLN A N 1
ATOM 1237 C CA . GLN A 1 156 ? -4.316 21.526 18.531 1.00 75.94 156 GLN A CA 1
ATOM 1238 C C . GLN A 1 156 ? -4.024 20.321 17.629 1.00 75.94 156 GLN A C 1
ATOM 1240 O O . GLN A 1 156 ? -3.984 20.472 16.406 1.00 75.94 156 GLN A O 1
ATOM 1245 N N . SER A 1 157 ? -3.852 19.128 18.212 1.00 86.31 157 SER A N 1
ATOM 1246 C CA . SER A 1 157 ? -3.624 17.914 17.418 1.00 86.31 157 SER A CA 1
ATOM 1247 C C . SER A 1 157 ? -4.851 17.582 16.563 1.00 86.31 157 SER A C 1
ATOM 1249 O O . SER A 1 157 ? -6.001 17.851 16.942 1.00 86.31 157 SER A O 1
ATOM 1251 N N . ALA A 1 158 ? -4.627 16.950 15.407 1.00 89.19 158 ALA A N 1
ATOM 1252 C CA . ALA A 1 158 ? -5.729 16.485 14.565 1.00 89.19 158 ALA A CA 1
ATOM 1253 C C . ALA A 1 158 ? -6.648 15.513 15.337 1.00 89.19 158 ALA A C 1
ATOM 1255 O O . ALA A 1 158 ? -7.871 15.530 15.176 1.00 89.19 158 ALA A O 1
ATOM 1256 N N . PHE A 1 159 ? -6.076 14.703 16.233 1.00 90.88 159 PHE A N 1
ATOM 1257 C CA . PHE A 1 159 ? -6.822 13.730 17.029 1.00 90.88 159 PHE A CA 1
ATOM 1258 C C . PHE A 1 159 ? -7.741 14.376 18.060 1.00 90.88 159 PHE A C 1
ATOM 1260 O O . PHE A 1 159 ? -8.883 13.935 18.210 1.00 90.88 159 PHE A O 1
ATOM 1267 N N . GLU A 1 160 ? -7.293 15.426 18.744 1.00 87.38 160 GLU A N 1
ATOM 1268 C CA . GLU A 1 160 ? -8.126 16.162 19.695 1.00 87.38 160 GLU A CA 1
ATOM 1269 C C . GLU A 1 160 ? -9.287 16.856 18.987 1.00 87.38 160 GLU A C 1
ATOM 1271 O O . GLU A 1 160 ? -10.442 16.707 19.397 1.00 87.38 160 GLU A O 1
ATOM 1276 N N . ARG A 1 161 ? -9.000 17.550 17.878 1.00 86.69 161 ARG A N 1
ATOM 1277 C CA . ARG A 1 161 ? -10.008 18.256 17.076 1.00 86.69 161 ARG A CA 1
ATOM 1278 C C . ARG A 1 161 ? -11.117 17.324 16.587 1.00 86.69 161 ARG A C 1
ATOM 1280 O O . ARG A 1 161 ? -12.284 17.711 16.571 1.00 86.69 161 ARG A O 1
ATOM 1287 N N . HIS A 1 162 ? -10.759 16.106 16.187 1.00 88.81 162 HIS A N 1
ATOM 1288 C CA . HIS A 1 162 ? -11.706 15.116 15.676 1.00 88.81 162 HIS A CA 1
ATOM 1289 C C . HIS A 1 162 ? -12.217 14.139 16.748 1.00 88.81 162 HIS A C 1
ATOM 1291 O O . HIS A 1 162 ? -12.969 13.221 16.431 1.00 88.81 162 HIS A O 1
ATOM 1297 N N . GLY A 1 163 ? -11.849 14.329 18.021 1.00 88.75 163 GLY A N 1
ATOM 1298 C CA . GLY A 1 163 ? -12.287 13.480 19.132 1.00 88.75 163 GLY A CA 1
ATOM 1299 C C . GLY A 1 163 ? -11.738 12.047 19.106 1.00 88.75 163 GLY A C 1
ATOM 1300 O O . GLY A 1 163 ? -12.220 11.207 19.869 1.00 88.75 163 GLY A O 1
ATOM 1301 N N . VAL A 1 164 ? -10.738 11.778 18.262 1.00 91.62 164 VAL A N 1
ATOM 1302 C CA . VAL A 1 164 ? -10.059 10.480 18.123 1.00 91.62 164 VAL A CA 1
ATOM 1303 C C . VAL A 1 164 ? -9.190 10.192 19.343 1.00 91.62 164 VAL A C 1
ATOM 1305 O O . VAL A 1 164 ? -9.120 9.047 19.772 1.00 91.62 164 VAL A O 1
ATOM 1308 N N . GLU A 1 165 ? -8.613 11.222 19.967 1.00 90.06 165 GLU A N 1
ATOM 1309 C CA . GLU A 1 165 ? -7.708 11.078 21.118 1.00 90.06 165 GLU A CA 1
ATOM 1310 C C . GLU A 1 165 ? -8.341 10.255 22.254 1.00 90.06 165 GLU A C 1
ATOM 1312 O O . GLU A 1 165 ? -7.774 9.282 22.745 1.00 90.06 165 GLU A O 1
ATOM 1317 N N . ARG A 1 166 ? -9.595 10.566 22.604 1.00 87.56 166 ARG A N 1
ATOM 1318 C CA . ARG A 1 166 ? -10.337 9.824 23.639 1.00 87.56 166 ARG A CA 1
ATOM 1319 C C . ARG A 1 166 ? -10.647 8.387 23.230 1.00 87.56 166 ARG A C 1
ATOM 1321 O O . ARG A 1 166 ? -10.732 7.512 24.085 1.00 87.56 166 ARG A O 1
ATOM 1328 N N . GLN A 1 167 ? -10.877 8.142 21.943 1.00 87.88 167 GLN A N 1
ATOM 1329 C CA . GLN A 1 167 ? -11.130 6.792 21.442 1.00 87.88 167 GLN A CA 1
ATOM 1330 C C . GLN A 1 167 ? -9.848 5.962 21.461 1.00 87.88 167 GLN A C 1
ATOM 1332 O O . GLN A 1 167 ? -9.898 4.799 21.841 1.00 87.88 167 GLN A O 1
ATOM 1337 N N . LEU A 1 168 ? -8.711 6.571 21.116 1.00 89.31 168 LEU A N 1
ATOM 1338 C CA . LEU A 1 168 ? -7.404 5.930 21.155 1.00 89.31 168 LEU A CA 1
ATOM 1339 C C . LEU A 1 168 ? -7.019 5.548 22.585 1.00 89.31 168 LEU A C 1
ATOM 1341 O O . LEU A 1 168 ? -6.644 4.403 22.816 1.00 89.31 168 LEU A O 1
ATOM 1345 N N . GLN A 1 169 ? -7.195 6.464 23.543 1.00 88.62 169 GLN A N 1
ATOM 1346 C CA . GLN A 1 169 ? -6.959 6.189 24.964 1.00 88.62 169 GLN A CA 1
ATOM 1347 C C . GLN A 1 169 ? -7.808 5.014 25.459 1.00 88.62 169 GLN A C 1
ATOM 1349 O O . GLN A 1 169 ? -7.275 4.091 26.061 1.00 88.62 169 GLN A O 1
ATOM 1354 N N . ARG A 1 170 ? -9.100 4.978 25.109 1.00 86.94 170 ARG A N 1
ATOM 1355 C CA . ARG A 1 170 ? -9.975 3.835 25.422 1.00 86.94 170 ARG A CA 1
ATOM 1356 C C . ARG A 1 170 ? -9.570 2.543 24.711 1.00 86.94 170 ARG A C 1
ATOM 1358 O O . ARG A 1 170 ? -9.786 1.467 25.247 1.00 86.94 170 ARG A O 1
ATOM 1365 N N . ALA A 1 171 ? -9.024 2.622 23.499 1.00 86.25 171 ALA A N 1
ATOM 1366 C CA . ALA A 1 171 ? -8.651 1.446 22.713 1.00 86.25 171 ALA A CA 1
ATOM 1367 C C . ALA A 1 171 ? -7.399 0.734 23.247 1.00 86.25 171 ALA A C 1
ATOM 1369 O O . ALA A 1 171 ? -7.224 -0.452 22.979 1.00 86.25 171 ALA A O 1
ATOM 1370 N N . ILE A 1 172 ? -6.542 1.444 23.988 1.00 89.06 172 ILE A N 1
ATOM 1371 C CA . ILE A 1 172 ? -5.345 0.879 24.632 1.00 89.06 172 ILE A CA 1
ATOM 1372 C C . ILE A 1 172 ? -5.586 0.479 26.094 1.00 89.06 172 ILE A C 1
ATOM 1374 O O . ILE A 1 172 ? -4.677 -0.025 26.755 1.00 89.06 172 ILE A O 1
ATOM 1378 N N . GLU A 1 173 ? -6.789 0.713 26.623 1.00 91.50 173 GLU A N 1
ATOM 1379 C CA . GLU A 1 173 ? -7.144 0.306 27.978 1.00 91.50 173 GLU A CA 1
ATOM 1380 C C . GLU A 1 173 ? -7.273 -1.214 28.076 1.00 91.50 173 GLU A C 1
ATOM 1382 O O . GLU A 1 173 ? -7.883 -1.880 27.241 1.00 91.50 173 GLU A O 1
ATOM 1387 N N . ARG A 1 174 ? -6.766 -1.762 29.184 1.00 93.25 174 ARG A N 1
ATOM 1388 C CA . ARG A 1 174 ? -6.962 -3.172 29.537 1.00 93.25 174 ARG A CA 1
ATOM 1389 C C . ARG A 1 174 ? -8.446 -3.541 29.653 1.00 93.25 174 ARG A C 1
ATOM 1391 O O . ARG A 1 174 ? -8.818 -4.669 29.347 1.00 93.25 174 ARG A O 1
ATOM 1398 N N . HIS A 1 175 ? -9.276 -2.627 30.157 1.00 93.56 175 HIS A N 1
ATOM 1399 C CA . HIS A 1 175 ? -10.712 -2.822 30.371 1.00 93.56 175 HIS A CA 1
ATOM 1400 C C . HIS A 1 175 ? -11.489 -1.851 29.489 1.00 93.56 175 HIS A C 1
ATOM 1402 O O . HIS A 1 175 ? -11.367 -0.644 29.659 1.00 93.56 175 HIS A O 1
ATOM 1408 N N . VAL A 1 176 ? -12.297 -2.374 28.569 1.00 92.00 176 VAL A N 1
ATOM 1409 C CA . VAL A 1 176 ? -13.060 -1.562 27.617 1.00 92.00 176 VAL A CA 1
ATOM 1410 C C . VAL A 1 176 ? -14.549 -1.749 27.866 1.00 92.00 176 VAL A C 1
ATOM 1412 O O . VAL A 1 176 ? -15.097 -2.830 27.642 1.00 92.00 176 VAL A O 1
ATOM 1415 N N . GLN A 1 177 ? -15.234 -0.684 28.288 1.00 90.19 177 GLN A N 1
ATOM 1416 C CA . GLN A 1 177 ? -16.698 -0.674 28.342 1.00 90.19 177 GLN A CA 1
ATOM 1417 C C . GLN A 1 177 ? -17.321 -0.490 26.956 1.00 90.19 177 GLN A C 1
ATOM 1419 O O . GLN A 1 177 ? -16.978 0.438 26.211 1.00 90.19 177 GLN A O 1
ATOM 1424 N N . LEU A 1 178 ? -18.294 -1.349 26.655 1.00 89.38 178 LEU A N 1
ATOM 1425 C CA . LEU A 1 178 ? -19.097 -1.320 25.441 1.00 89.38 178 LEU A CA 1
ATOM 1426 C C . LEU A 1 178 ? -20.384 -0.502 25.651 1.00 89.38 178 LEU A C 1
ATOM 1428 O O . LEU A 1 178 ? -20.907 -0.459 26.766 1.00 89.38 178 LEU A O 1
ATOM 1432 N N . PRO A 1 179 ? -20.958 0.093 24.585 1.00 85.81 179 PRO A N 1
ATOM 1433 C CA . PRO A 1 179 ? -22.221 0.835 24.673 1.00 85.81 179 PRO A CA 1
ATOM 1434 C C . PRO A 1 179 ? -23.399 0.014 25.216 1.00 85.81 179 PRO A C 1
ATOM 1436 O O . PRO A 1 179 ? -24.310 0.574 25.814 1.00 85.81 179 PRO A O 1
ATOM 1439 N N . SER A 1 180 ? -23.370 -1.311 25.042 1.00 87.06 180 SER A N 1
ATOM 1440 C CA . SER A 1 180 ? -24.375 -2.243 25.569 1.00 87.06 180 SER A CA 1
ATOM 1441 C C . SER A 1 180 ? -24.289 -2.465 27.086 1.00 87.06 180 SER A C 1
ATOM 1443 O O . SER A 1 180 ? -25.097 -3.201 27.644 1.00 87.06 180 SER A O 1
ATOM 1445 N N . GLY A 1 181 ? -23.291 -1.888 27.763 1.00 87.31 181 GLY A N 1
ATOM 1446 C CA . GLY A 1 181 ? -23.011 -2.120 29.182 1.00 87.31 181 GLY A CA 1
ATOM 1447 C C . GLY A 1 181 ? -22.179 -3.376 29.463 1.00 87.31 181 GLY A C 1
ATOM 1448 O O . GLY A 1 181 ? -21.804 -3.610 30.610 1.00 87.31 181 GLY A O 1
ATOM 1449 N N . ALA A 1 182 ? -21.866 -4.175 28.438 1.00 90.94 182 ALA A N 1
ATOM 1450 C CA . ALA A 1 182 ? -20.858 -5.229 28.522 1.00 90.94 182 ALA A CA 1
ATOM 1451 C C . ALA A 1 182 ? -19.436 -4.641 28.592 1.00 90.94 182 ALA A C 1
ATOM 1453 O O . ALA A 1 182 ? -19.219 -3.461 28.313 1.00 90.94 182 ALA A O 1
ATOM 1454 N N . SER A 1 183 ? -18.453 -5.461 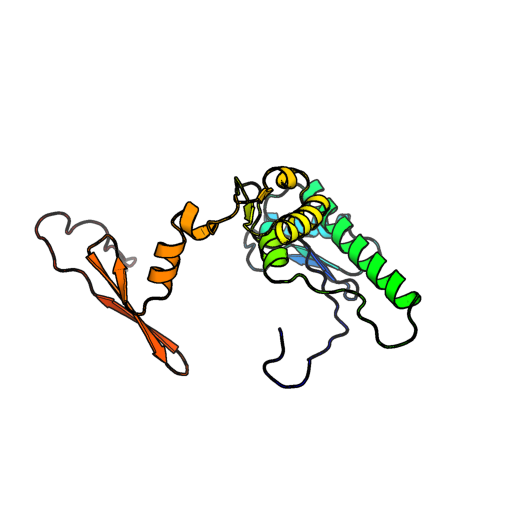28.957 1.00 92.69 183 SER A N 1
ATOM 1455 C CA . SER A 1 183 ? -17.047 -5.057 28.956 1.00 92.69 183 SER A CA 1
ATOM 1456 C C . SER A 1 183 ? -16.118 -6.155 28.463 1.00 92.69 183 SER A C 1
ATOM 1458 O O . SER A 1 183 ? -16.398 -7.340 28.642 1.00 92.69 183 SER A O 1
ATOM 1460 N N . LEU A 1 184 ? -15.019 -5.730 27.846 1.00 93.69 184 LEU A N 1
ATOM 1461 C CA . LEU A 1 184 ? -13.932 -6.584 27.382 1.00 93.69 184 LEU A CA 1
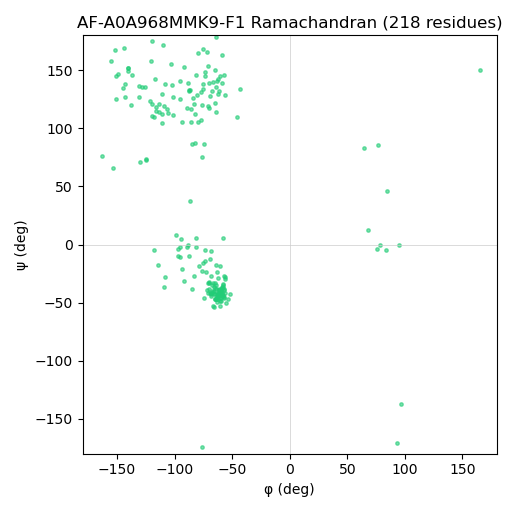ATOM 1462 C C . LEU A 1 184 ? -12.711 -6.373 28.276 1.00 93.69 184 LEU A C 1
ATOM 1464 O O . LEU A 1 184 ? -12.398 -5.230 28.617 1.00 93.69 184 LEU A O 1
ATOM 1468 N N . VAL A 1 185 ? -12.025 -7.454 28.639 1.00 94.38 185 VAL A N 1
ATOM 1469 C CA . VAL A 1 185 ? -10.765 -7.404 29.393 1.00 94.38 185 VAL A CA 1
ATOM 1470 C C . VAL A 1 185 ? -9.672 -8.087 28.590 1.00 94.38 185 VAL A C 1
ATOM 1472 O O . VAL A 1 185 ? -9.822 -9.248 28.220 1.00 94.38 185 VAL A O 1
ATOM 1475 N N . PHE A 1 186 ? -8.586 -7.366 28.323 1.00 95.25 186 PHE A N 1
ATOM 1476 C CA . PHE A 1 186 ? -7.462 -7.829 27.514 1.00 95.25 186 PHE A CA 1
ATOM 1477 C C . PHE A 1 186 ? -6.261 -8.149 28.408 1.00 95.25 186 PHE A C 1
ATOM 1479 O O . PHE A 1 186 ? -5.672 -7.248 28.996 1.00 95.25 186 PHE A O 1
ATOM 1486 N N . ASP A 1 187 ? -5.872 -9.417 28.494 1.00 95.06 187 ASP A N 1
ATOM 1487 C CA . ASP A 1 187 ? -4.697 -9.857 29.248 1.00 95.06 187 ASP A CA 1
ATOM 1488 C C . ASP A 1 187 ? -3.630 -10.413 28.307 1.00 95.06 187 ASP A C 1
ATOM 1490 O O . ASP A 1 187 ? -3.813 -11.450 27.668 1.00 95.06 187 ASP A O 1
ATOM 1494 N N . GLU A 1 188 ? -2.497 -9.719 28.221 1.00 92.94 188 GLU A N 1
ATOM 1495 C CA . GLU A 1 188 ? -1.334 -10.177 27.463 1.00 92.94 188 GLU A CA 1
ATOM 1496 C C . GLU A 1 188 ? -0.479 -11.132 28.306 1.00 92.94 188 GLU A C 1
ATOM 1498 O O . GLU A 1 188 ? -0.052 -10.814 29.416 1.00 92.94 188 GLU A O 1
ATOM 1503 N N . ALA A 1 189 ? -0.209 -12.311 27.753 1.00 92.25 189 ALA A N 1
ATOM 1504 C CA . ALA A 1 189 ? 0.740 -13.292 28.259 1.00 92.25 189 ALA A CA 1
ATOM 1505 C C . ALA A 1 189 ? 1.834 -13.545 27.206 1.00 92.25 189 ALA A C 1
ATOM 1507 O O . ALA A 1 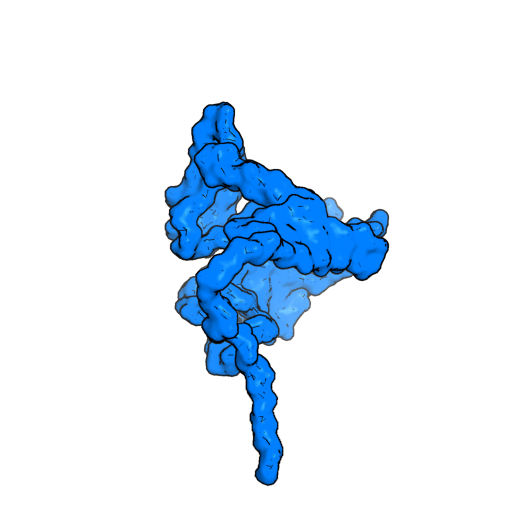189 ? 1.774 -13.049 26.085 1.00 92.25 189 ALA A O 1
ATOM 1508 N N . GLU A 1 190 ? 2.841 -14.351 27.546 1.00 92.25 190 GLU A N 1
ATOM 1509 C CA . GLU A 1 190 ? 4.040 -14.539 26.712 1.00 92.25 190 GLU A CA 1
ATOM 1510 C C . GLU A 1 190 ? 3.745 -15.033 25.284 1.00 92.25 190 GLU A C 1
ATOM 1512 O O . GLU A 1 190 ? 4.390 -14.610 24.327 1.00 92.25 190 GLU A O 1
ATOM 1517 N N . ALA A 1 191 ? 2.764 -15.924 25.135 1.00 94.19 191 ALA A N 1
ATOM 1518 C CA . ALA A 1 191 ? 2.455 -16.569 23.859 1.00 94.19 191 ALA A CA 1
ATOM 1519 C C . ALA A 1 191 ? 1.047 -16.257 23.331 1.00 94.19 191 ALA A C 1
ATOM 1521 O O . ALA A 1 191 ? 0.695 -16.708 22.240 1.00 94.19 191 ALA A O 1
ATOM 1522 N N . LEU A 1 192 ? 0.225 -15.541 24.103 1.00 94.12 192 LEU A N 1
ATOM 1523 C CA . LEU A 1 192 ? -1.178 -15.305 23.773 1.00 94.12 192 LEU A CA 1
ATOM 1524 C C . LEU A 1 192 ? -1.719 -14.033 24.421 1.00 94.12 192 LEU A C 1
ATOM 1526 O O . LEU A 1 192 ? -1.230 -13.599 25.459 1.00 94.12 192 LEU A O 1
ATOM 1530 N N . THR A 1 193 ? -2.791 -13.504 23.840 1.00 94.44 193 THR A N 1
ATOM 1531 C CA . THR A 1 193 ? -3.649 -12.494 24.464 1.00 94.44 193 THR A CA 1
ATOM 1532 C C . THR A 1 193 ? -4.980 -13.159 24.797 1.00 94.44 193 THR A C 1
ATOM 1534 O O . THR A 1 193 ? -5.657 -13.667 23.901 1.00 94.44 193 THR A O 1
ATOM 1537 N N . ALA A 1 194 ? -5.345 -13.193 26.075 1.00 95.44 194 ALA A N 1
ATOM 1538 C CA . ALA A 1 194 ? -6.658 -13.633 26.523 1.00 95.44 194 ALA A CA 1
ATOM 1539 C C . ALA A 1 194 ? -7.626 -12.445 26.487 1.00 95.44 194 ALA A C 1
ATOM 1541 O O . ALA A 1 194 ? -7.293 -11.356 26.951 1.00 95.44 194 ALA A O 1
ATOM 1542 N N . ILE A 1 195 ? -8.815 -12.650 25.920 1.00 95.69 195 ILE A N 1
ATOM 1543 C CA . ILE A 1 195 ? -9.875 -11.639 25.870 1.00 95.69 195 ILE A CA 1
ATOM 1544 C C . ILE A 1 195 ? -11.081 -12.204 26.612 1.00 95.69 195 ILE A C 1
ATOM 1546 O O . ILE A 1 195 ? -11.705 -13.153 26.138 1.00 95.69 195 ILE A O 1
ATOM 1550 N N . ASP A 1 196 ? -11.389 -11.633 27.772 1.00 95.25 196 ASP A N 1
ATOM 1551 C CA . ASP A 1 196 ? -12.558 -11.997 28.572 1.00 95.25 196 ASP A CA 1
ATOM 1552 C C . ASP A 1 196 ? -13.742 -11.068 28.268 1.00 95.25 196 ASP A C 1
ATOM 1554 O O . ASP A 1 196 ? -13.570 -9.859 28.082 1.00 95.25 196 ASP A O 1
ATOM 1558 N N . ILE A 1 197 ? -14.948 -11.638 28.209 1.00 94.06 197 ILE A N 1
ATOM 1559 C CA . ILE A 1 197 ? -16.182 -10.933 27.847 1.00 94.06 197 ILE A CA 1
ATOM 1560 C C . ILE A 1 197 ? -17.140 -10.989 29.029 1.00 94.06 197 ILE A C 1
ATOM 1562 O O . ILE A 1 197 ? -17.750 -12.015 29.318 1.00 94.06 197 ILE A O 1
ATOM 1566 N N . ASN A 1 198 ? -17.344 -9.839 29.662 1.00 92.38 198 ASN A N 1
ATOM 1567 C CA . ASN A 1 198 ? -18.278 -9.692 30.766 1.00 92.38 198 ASN A CA 1
ATOM 1568 C C . ASN A 1 198 ? -19.567 -9.045 30.263 1.00 92.38 198 ASN A C 1
ATOM 1570 O O . ASN A 1 198 ? -19.584 -7.867 29.900 1.00 92.38 198 ASN A O 1
ATOM 1574 N N . THR A 1 199 ? -20.666 -9.797 30.248 1.00 85.75 199 THR A N 1
ATOM 1575 C CA . THR A 1 199 ? -21.989 -9.250 29.926 1.00 85.75 199 THR A CA 1
ATOM 1576 C C . THR A 1 199 ? -22.439 -8.292 31.028 1.00 85.75 199 THR A C 1
ATOM 1578 O O . THR A 1 199 ? -22.352 -8.621 32.212 1.00 85.75 199 THR A O 1
ATOM 1581 N N . GLY A 1 200 ? -22.916 -7.104 30.648 1.00 73.88 200 GLY A N 1
ATOM 1582 C CA . GLY A 1 200 ? -23.419 -6.103 31.589 1.00 73.88 200 GLY A CA 1
ATOM 1583 C C . GLY A 1 200 ? -24.583 -6.621 32.438 1.00 73.88 200 GLY A C 1
ATOM 1584 O O . GLY A 1 200 ? -25.220 -7.626 32.119 1.00 73.88 200 GLY A O 1
ATOM 1585 N N . ARG A 1 201 ? -24.879 -5.926 33.542 1.00 61.59 201 ARG A N 1
ATOM 1586 C CA . ARG A 1 201 ? -25.990 -6.288 34.430 1.00 61.59 201 ARG A CA 1
ATOM 1587 C C . ARG A 1 201 ? -27.312 -6.151 33.658 1.00 61.59 201 ARG A C 1
ATOM 1589 O O . ARG A 1 201 ? -27.688 -5.046 33.286 1.00 61.59 201 ARG A O 1
ATOM 1596 N N . TYR A 1 202 ? -27.989 -7.276 33.436 1.00 53.34 202 TYR A N 1
ATOM 1597 C CA . TYR A 1 202 ? -29.319 -7.383 32.829 1.00 53.34 202 TYR A CA 1
ATOM 1598 C C . TYR A 1 202 ? -30.290 -6.350 33.431 1.00 53.34 202 TYR A C 1
ATOM 1600 O O . TYR A 1 202 ? -30.680 -6.461 34.596 1.00 53.34 202 TYR A O 1
ATOM 1608 N N . VAL A 1 203 ? -30.664 -5.336 32.645 1.00 50.66 203 VAL A N 1
ATOM 1609 C CA . VAL A 1 203 ? -31.785 -4.432 32.939 1.00 50.66 203 VAL A CA 1
ATOM 1610 C C . VAL A 1 203 ? -32.984 -5.046 32.217 1.00 50.66 203 VAL A C 1
ATOM 1612 O O . VAL A 1 203 ? -32.990 -5.126 30.996 1.00 50.66 203 VAL A O 1
ATOM 1615 N N . GLY A 1 204 ? -33.892 -5.661 32.972 1.00 42.75 204 GLY A N 1
ATOM 1616 C CA . GLY A 1 204 ? -34.720 -6.754 32.461 1.00 42.75 204 GLY A CA 1
ATOM 1617 C C . GLY A 1 204 ? -35.887 -6.419 31.524 1.00 42.75 204 GLY A C 1
ATOM 1618 O O . GLY A 1 204 ? -36.358 -5.290 31.474 1.00 42.75 204 GLY A O 1
ATOM 1619 N N . LYS A 1 205 ? -36.396 -7.516 30.932 1.00 45.34 205 LYS A N 1
ATOM 1620 C CA . LYS A 1 205 ? -37.690 -7.740 30.251 1.00 45.34 205 LYS A CA 1
ATOM 1621 C C . LYS A 1 205 ? -37.946 -6.951 28.965 1.00 45.34 205 LYS A C 1
ATOM 1623 O O . LYS A 1 205 ? -38.636 -5.944 28.981 1.00 45.34 205 LYS A O 1
ATOM 1628 N N . ASP A 1 206 ? -37.424 -7.486 27.873 1.00 44.28 206 ASP A N 1
ATOM 1629 C CA . ASP A 1 206 ? -38.116 -7.906 26.641 1.00 44.28 206 ASP A CA 1
ATOM 1630 C C . ASP A 1 206 ? -37.018 -8.108 25.575 1.00 44.28 206 ASP A C 1
ATOM 1632 O O . ASP A 1 206 ? -35.947 -7.521 25.682 1.00 44.28 206 ASP A O 1
ATOM 1636 N N . ASP A 1 207 ? -37.230 -9.017 24.627 1.00 39.81 207 ASP A N 1
ATOM 1637 C CA . ASP A 1 207 ? -36.280 -9.436 23.573 1.00 39.81 207 ASP A CA 1
ATOM 1638 C C . ASP A 1 207 ? -35.249 -10.527 23.926 1.00 39.81 207 ASP A C 1
ATOM 1640 O O . ASP A 1 207 ? -34.083 -10.494 23.542 1.00 39.81 207 ASP A O 1
ATOM 1644 N N . LEU A 1 208 ? -35.719 -11.603 24.570 1.00 41.91 208 LEU A N 1
ATOM 1645 C CA . LEU A 1 208 ? -35.060 -12.923 24.534 1.00 41.91 208 LEU A CA 1
ATOM 1646 C C . LEU A 1 208 ? -35.501 -13.787 23.331 1.00 41.91 208 LEU A C 1
ATOM 1648 O O . LEU A 1 208 ? -35.642 -15.006 23.464 1.00 41.91 208 LEU A O 1
ATOM 1652 N N . ARG A 1 209 ? -35.730 -13.203 22.149 1.00 44.38 209 ARG A N 1
ATOM 1653 C CA . ARG A 1 209 ? -35.891 -13.969 20.900 1.00 44.38 209 ARG A CA 1
ATOM 1654 C C . ARG A 1 209 ? -35.255 -13.233 19.724 1.00 44.38 209 ARG A C 1
ATOM 1656 O O . ARG A 1 209 ? -35.450 -12.036 19.605 1.00 44.38 209 ARG A O 1
ATOM 1663 N N . GLU A 1 210 ? -34.566 -14.018 18.888 1.00 45.75 210 GLU A N 1
ATOM 1664 C CA . GLU A 1 210 ? -33.776 -13.638 17.697 1.00 45.75 210 GLU A CA 1
ATOM 1665 C C . GLU A 1 210 ? -32.411 -13.027 18.077 1.00 45.75 210 GLU A C 1
ATOM 1667 O O . GLU A 1 210 ? -32.289 -11.848 18.354 1.00 45.75 210 GLU A O 1
ATOM 1672 N N . ASP A 1 211 ? -31.343 -13.792 18.320 1.00 38.88 211 ASP A N 1
ATOM 1673 C CA . ASP A 1 211 ? -30.562 -14.479 17.281 1.00 38.88 211 ASP A CA 1
ATOM 1674 C C . ASP A 1 211 ? -29.685 -15.588 17.903 1.00 38.88 211 ASP A C 1
ATOM 1676 O O . ASP A 1 211 ? -28.475 -15.467 18.101 1.00 38.88 211 ASP A O 1
ATOM 1680 N N . SER A 1 212 ? -30.299 -16.713 18.257 1.00 41.31 212 SER A N 1
ATOM 1681 C CA . SER A 1 212 ? -29.558 -17.947 18.555 1.00 41.31 212 SER A CA 1
ATOM 1682 C C . SER A 1 212 ? -30.168 -19.102 17.778 1.00 41.31 212 SER A C 1
ATOM 1684 O O . SER A 1 212 ? -30.816 -19.988 18.322 1.00 41.31 212 SER A O 1
ATOM 1686 N N . ALA A 1 213 ? -29.953 -19.073 16.465 1.00 39.59 213 ALA A N 1
ATOM 1687 C CA . ALA A 1 213 ? -30.163 -20.216 15.591 1.00 39.59 213 ALA A CA 1
ATOM 1688 C C . ALA A 1 213 ? -28.873 -20.498 14.808 1.00 39.59 213 ALA A C 1
ATOM 1690 O O . ALA A 1 213 ? -28.779 -20.271 13.606 1.00 39.59 213 ALA A O 1
ATOM 1691 N N . LEU A 1 214 ? -27.865 -21.040 15.500 1.00 42.97 214 LEU A N 1
ATOM 1692 C CA . LEU A 1 214 ? -27.028 -22.067 14.880 1.00 42.97 214 LEU A CA 1
ATOM 1693 C C . LEU A 1 214 ? -27.855 -23.358 14.889 1.00 42.97 214 LEU A C 1
ATOM 1695 O O . LEU A 1 214 ? -27.664 -24.219 15.745 1.00 42.97 214 LEU A O 1
ATOM 1699 N N . ASP A 1 215 ? -28.830 -23.437 13.984 1.00 38.06 215 ASP A N 1
ATOM 1700 C CA . ASP A 1 215 ? -29.600 -24.656 13.760 1.00 38.06 215 ASP A CA 1
ATOM 1701 C C . ASP A 1 215 ? -28.801 -25.562 12.816 1.00 38.06 215 ASP A C 1
ATOM 1703 O O . ASP A 1 215 ? -28.396 -25.168 11.718 1.00 38.06 215 ASP A O 1
ATOM 1707 N N . GLN A 1 216 ? -28.487 -26.762 13.297 1.00 38.47 216 GLN A N 1
ATOM 1708 C CA . GLN A 1 216 ? -27.793 -27.791 12.530 1.00 38.47 216 GLN A CA 1
ATOM 1709 C C . GLN A 1 216 ? -28.757 -28.404 11.503 1.00 38.47 216 GLN A C 1
ATOM 1711 O O . GLN A 1 216 ? -29.931 -28.598 11.820 1.00 38.47 216 GLN A O 1
ATOM 1716 N N . PRO A 1 217 ? -28.306 -28.790 10.295 1.00 45.06 217 PRO A N 1
ATOM 1717 C CA . PRO A 1 217 ? -29.185 -29.455 9.347 1.00 45.06 217 PRO A CA 1
ATOM 1718 C C . PRO A 1 217 ? -29.488 -30.877 9.838 1.00 45.06 217 PRO A C 1
ATOM 1720 O O . PRO A 1 217 ? -28.591 -31.701 10.027 1.00 45.06 217 PRO A O 1
ATOM 1723 N N . GLY A 1 218 ? -30.775 -31.132 10.072 1.00 35.81 218 GLY A N 1
ATOM 1724 C C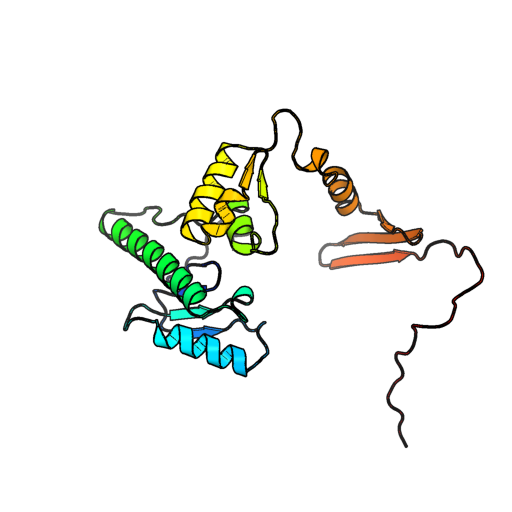A . GLY A 1 218 ? -31.304 -32.389 10.582 1.00 35.81 218 GLY A CA 1
ATOM 1725 C C . GLY A 1 218 ? -31.067 -33.584 9.658 1.00 35.81 218 GLY A C 1
ATOM 1726 O O . GLY A 1 218 ? -31.210 -33.504 8.440 1.00 35.81 218 GLY A O 1
ATOM 1727 N N . GLY A 1 219 ? -30.754 -34.718 10.283 1.00 35.94 219 GLY A N 1
ATOM 1728 C CA . GLY A 1 219 ? -30.828 -36.036 9.671 1.00 35.94 219 GLY A CA 1
ATOM 1729 C C . GLY A 1 219 ? -32.219 -36.650 9.833 1.00 35.94 219 GLY A C 1
ATOM 1730 O O . GLY A 1 219 ? -32.760 -36.704 10.939 1.00 35.94 219 GLY A O 1
ATOM 1731 N N . ARG A 1 220 ? -32.751 -37.161 8.726 1.00 35.84 220 ARG A N 1
ATOM 1732 C CA . ARG A 1 220 ? -33.469 -38.435 8.635 1.00 35.84 220 ARG A CA 1
ATOM 1733 C C . ARG A 1 220 ? -33.101 -39.093 7.317 1.00 35.84 220 ARG A C 1
ATOM 1735 O O . ARG A 1 220 ? -32.992 -38.348 6.321 1.00 35.84 220 ARG A O 1
#

Radius of gyration: 24.05 Å; Cα contacts (8 Å, |Δi|>4): 243; chains: 1; bounding box: 69×64×57 Å

Solvent-accessible surface area (backbone atoms only — not comparable to full-atom values): 13677 Å² total; per-residue (Å²): 128,85,62,96,52,104,60,81,89,81,74,83,74,49,72,43,78,40,72,34,36,31,36,20,61,68,39,82,46,79,47,60,37,84,83,54,76,54,64,70,58,46,50,53,54,44,51,52,54,61,72,72,53,59,91,90,56,34,20,40,30,38,37,64,84,38,67,94,58,58,66,71,61,52,50,52,37,51,53,46,46,46,51,57,48,52,55,32,53,55,47,58,75,74,51,90,71,98,72,90,64,74,83,77,71,51,74,67,51,41,45,46,58,74,65,67,45,92,88,52,80,65,48,79,28,67,45,65,69,59,45,50,55,45,37,60,52,32,52,72,78,44,50,91,53,36,84,34,58,42,69,43,66,87,96,56,55,57,40,60,78,70,54,44,47,66,52,52,56,50,71,73,41,51,65,36,80,43,97,85,54,24,34,41,37,59,46,82,54,99,90,48,71,49,77,48,80,46,77,36,85,83,80,78,92,83,79,96,66,90,89,86,74,90,74,74,88,80,88,131

Foldseek 3Di:
DPDPDPDDDDDPQDWQDFLFKIFGQPAADEEEDPVPPDPVQRVVRSCLQVVLDDPNRHYMYTYPVNGPDDSVLVSLRVVLSVVLVVQLVVQVVPDDDDDDSDDDDDPLLVCLSHPVDPVDQADEDQDPVSLVVNLVSCCSRPVVSSVRYYHDDPDDGPCVVVVVVVVVVQVPDQWHQDPQQKIWGWDDDDPDIDIDIGHHDDPDDDPPDDDDPPPDDDDD

Secondary structure (DSSP, 8-state):
---SSSSPPP-S---EE-SSEEEETTS---EE-TT---HHHHHHHHHHHHHHPPTTS-EEEE-GGGTT--HHHHHHHHHHHHHHHHHHHHHHHH--SS----PPP-HHHHHHHHH--TT---EEES-HHHHHHHHHHHHHH-GGGGGGEEEPPTTS-HHHHTTHHHHHHHHT-SEEE-TTS-EEEEEE-SS-EEEEEE------SS---SS---PPPPP-

Sequence (220 aa):
RKPLSTSARVTNYVTLPGRFVVYLPTMDRVGVSRKITDEAERKRLKEILDAHRRPGEGGFIARTVCAGLAESIIVRDMDFVRSVWTDVEERAQTHDGPALLLEDLDLVLRTARDLFTEDVARLVCDDPEEADRIRRLVLRHAPELADRIEVSPFGQSAFERHGVERQLQRAIERHVQLPSGASLVFDEAEALTAIDINTGRYVGKDDLREDSALDQPGGR

pLDDT: mean 86.38, std 16.03, range [35.81, 98.19]

Nearest PDB structures (foldseek):
  2vmk-assembly1_B  TM=6.542E-01  e=1.886E-15  Escherichia coli
  2vrt-assembly1_A  TM=6.159E-01  e=2.758E-15  Escherichia coli
  2vrt-assembly4_D  TM=6.098E-01  e=4.874E-15  Escherichia coli
  5f6c-assembly1_B  TM=6.330E-01  e=1.962E-14  Escherichia coli K-12
  8b0j-assembly1_L  TM=6.811E-01  e=3.841E-13  Escherichia coli K-12

Mean predicted aligned error: 10.1 Å